Protein AF-A0A672SIZ1-F1 (afdb_monomer_lite)

Structure (mmCIF, N/CA/C/O backbone):
data_AF-A0A672SIZ1-F1
#
_entry.id   AF-A0A672SIZ1-F1
#
loop_
_atom_site.group_PDB
_atom_site.id
_atom_site.type_symbol
_atom_site.label_atom_id
_atom_site.label_alt_id
_atom_site.label_comp_id
_atom_site.label_asym_id
_atom_site.label_entity_id
_atom_site.label_seq_id
_atom_site.pdbx_PDB_ins_code
_atom_site.Cartn_x
_atom_site.Cartn_y
_atom_site.Cartn_z
_atom_site.occupancy
_atom_site.B_iso_or_equiv
_atom_site.auth_seq_id
_atom_site.auth_comp_id
_atom_site.auth_asym_id
_atom_site.auth_atom_id
_atom_site.pdbx_PDB_model_num
ATOM 1 N N . MET A 1 1 ? -39.216 0.713 -0.989 1.00 41.00 1 MET A N 1
ATOM 2 C CA . MET A 1 1 ? -39.256 0.637 -2.465 1.00 41.00 1 MET A CA 1
ATOM 3 C C . MET A 1 1 ? -38.575 1.867 -3.043 1.00 41.00 1 MET A C 1
ATOM 5 O O . MET A 1 1 ? -39.187 2.921 -3.067 1.00 41.00 1 MET A O 1
ATOM 9 N N . MET A 1 2 ? -37.319 1.746 -3.471 1.00 34.06 2 MET A N 1
ATOM 10 C CA . MET A 1 2 ? -36.662 2.695 -4.375 1.00 34.06 2 MET A CA 1
ATOM 11 C C . MET A 1 2 ? -35.703 1.888 -5.253 1.00 34.06 2 MET A C 1
ATOM 13 O O . MET A 1 2 ? -34.903 1.101 -4.752 1.00 34.06 2 MET A O 1
ATOM 17 N N . PHE A 1 3 ? -35.895 2.004 -6.564 1.00 32.53 3 PHE A N 1
ATOM 18 C CA . PHE A 1 3 ? -35.257 1.199 -7.598 1.00 32.53 3 PHE A CA 1
ATOM 19 C C . PHE A 1 3 ? -33.788 1.601 -7.785 1.00 32.53 3 PHE A C 1
ATOM 21 O O . PHE A 1 3 ? -33.489 2.738 -8.146 1.00 32.53 3 PHE A O 1
ATOM 28 N N . LEU A 1 4 ? -32.875 0.646 -7.600 1.00 37.25 4 LEU A N 1
ATOM 29 C CA . LEU A 1 4 ? -31.488 0.749 -8.051 1.00 37.25 4 LEU A CA 1
ATOM 30 C C . LEU A 1 4 ? -31.454 0.566 -9.574 1.00 37.25 4 LEU A C 1
ATOM 32 O O . LEU A 1 4 ? -31.787 -0.498 -10.093 1.00 37.25 4 LEU A O 1
ATOM 36 N N . ARG A 1 5 ? -31.056 1.619 -10.294 1.00 37.75 5 ARG A N 1
ATOM 37 C CA . ARG A 1 5 ? -30.730 1.549 -11.722 1.00 37.75 5 ARG A CA 1
ATOM 38 C C . ARG A 1 5 ? -29.462 0.715 -11.907 1.00 37.75 5 ARG A C 1
ATOM 40 O O . ARG A 1 5 ? -28.388 1.094 -11.450 1.00 37.75 5 ARG A O 1
ATOM 47 N N . SER A 1 6 ? -29.606 -0.410 -12.597 1.00 34.84 6 SER A N 1
ATOM 48 C CA . SER A 1 6 ? -28.518 -1.265 -13.060 1.00 34.84 6 SER A CA 1
ATOM 49 C C . SER A 1 6 ? -27.594 -0.504 -14.016 1.00 34.84 6 SER A C 1
ATOM 51 O O . SER A 1 6 ? -28.033 0.003 -15.046 1.00 34.84 6 SER A O 1
ATOM 53 N N . CYS A 1 7 ? -26.300 -0.458 -13.701 1.00 30.91 7 CYS A N 1
ATOM 54 C CA . CYS A 1 7 ? -25.263 -0.066 -14.649 1.00 30.91 7 CYS A CA 1
ATOM 55 C C . CYS A 1 7 ? -24.929 -1.283 -15.524 1.00 30.91 7 CYS A C 1
ATOM 57 O O . CYS A 1 7 ? -24.203 -2.183 -15.105 1.00 30.91 7 CYS A O 1
ATOM 59 N N . SER A 1 8 ? -25.498 -1.339 -16.730 1.00 35.22 8 SER A N 1
ATOM 60 C CA . SER A 1 8 ? -25.134 -2.325 -17.749 1.00 35.22 8 SER A CA 1
ATOM 61 C C . SER A 1 8 ? -23.713 -2.069 -18.251 1.00 35.22 8 SER A C 1
ATOM 63 O O . SER A 1 8 ? -23.421 -1.034 -18.847 1.00 35.22 8 SER A O 1
ATOM 65 N N . VAL A 1 9 ? -22.832 -3.046 -18.047 1.00 37.25 9 VAL A N 1
ATOM 66 C CA . VAL A 1 9 ? -21.510 -3.103 -18.674 1.00 37.25 9 VAL A CA 1
ATOM 67 C C . VAL A 1 9 ? -21.705 -3.332 -20.174 1.00 37.25 9 VAL A C 1
ATOM 69 O O . VAL A 1 9 ? -22.098 -4.411 -20.613 1.00 37.25 9 VAL A O 1
ATOM 72 N N . ALA A 1 10 ? -21.456 -2.298 -20.974 1.00 38.88 10 ALA A N 1
ATOM 73 C CA . ALA A 1 10 ? -21.468 -2.392 -22.426 1.00 38.88 10 ALA A CA 1
ATOM 74 C C . ALA A 1 10 ? -20.243 -3.188 -22.912 1.00 38.88 10 ALA A C 1
ATOM 76 O O . ALA A 1 10 ? -19.146 -2.646 -23.060 1.00 38.88 10 ALA A O 1
ATOM 77 N N . LEU A 1 11 ? -20.436 -4.479 -23.191 1.00 37.16 11 LEU A N 1
ATOM 78 C CA . LEU A 1 11 ? -19.512 -5.281 -23.993 1.00 37.16 11 LEU A CA 1
ATOM 79 C C . LEU A 1 11 ? -19.449 -4.705 -25.415 1.00 37.16 11 LEU A C 1
ATOM 81 O O . LEU A 1 11 ? -20.328 -4.938 -26.246 1.00 37.16 11 LEU A O 1
ATOM 85 N N . ARG A 1 12 ? -18.389 -3.951 -25.723 1.00 37.03 12 ARG A N 1
ATOM 86 C CA . ARG A 1 12 ? -18.071 -3.573 -27.105 1.00 37.03 12 ARG A CA 1
ATOM 87 C C . ARG A 1 12 ? -17.516 -4.792 -27.842 1.00 37.03 12 ARG A C 1
ATOM 89 O O . ARG A 1 12 ? -16.337 -5.114 -27.737 1.00 37.03 12 ARG A O 1
ATOM 96 N N . CYS A 1 13 ? -18.382 -5.449 -28.611 1.00 35.12 13 CYS A N 1
ATOM 97 C CA . CYS A 1 13 ? -17.987 -6.377 -29.665 1.00 35.12 13 CYS A CA 1
ATOM 98 C C . CYS A 1 13 ? -17.099 -5.656 -30.691 1.00 35.12 13 CYS A C 1
ATOM 100 O O . CYS A 1 13 ? -17.551 -4.737 -31.377 1.00 35.12 13 CYS A O 1
ATOM 102 N N . PHE A 1 14 ? -15.853 -6.102 -30.841 1.00 35.72 14 PHE A N 1
ATOM 103 C CA . PHE A 1 14 ? -15.026 -5.776 -32.000 1.00 35.72 14 PHE A CA 1
ATOM 104 C C . PHE A 1 14 ? -15.606 -6.489 -33.232 1.00 35.72 14 PHE A C 1
ATOM 106 O O . PHE A 1 14 ? -15.360 -7.671 -33.459 1.00 35.72 14 PHE A O 1
ATOM 113 N N . ARG A 1 15 ? -16.401 -5.774 -34.036 1.00 37.16 15 ARG A N 1
ATOM 114 C CA . ARG A 1 15 ? -16.718 -6.184 -35.411 1.00 37.16 15 ARG A CA 1
ATOM 115 C C . ARG A 1 15 ? -15.516 -5.857 -36.295 1.00 37.16 15 ARG A C 1
ATOM 117 O O . ARG A 1 15 ? -15.158 -4.692 -36.442 1.00 37.16 15 ARG A O 1
ATOM 124 N N . SER A 1 16 ? -14.903 -6.877 -36.889 1.00 38.19 16 SER A N 1
ATOM 125 C CA . SER A 1 16 ? -13.936 -6.695 -37.970 1.00 38.19 16 SER A CA 1
ATOM 126 C C . SER A 1 16 ? -14.647 -6.152 -39.219 1.00 38.19 16 SER A C 1
ATOM 128 O O . SER A 1 16 ? -15.744 -6.617 -39.552 1.00 38.19 16 SER A O 1
ATOM 130 N N . PRO A 1 17 ? -14.073 -5.175 -39.940 1.00 37.78 17 PRO A N 1
ATOM 131 C CA . PRO A 1 17 ? -14.637 -4.760 -41.212 1.00 37.78 17 PRO A CA 1
ATOM 132 C C . PRO A 1 17 ? -14.375 -5.849 -42.260 1.00 37.78 17 PRO A C 1
ATOM 134 O O . PRO A 1 17 ? -13.230 -6.158 -42.590 1.00 37.78 17 PRO A O 1
ATOM 137 N N . ARG A 1 18 ? -15.454 -6.435 -42.795 1.00 38.94 18 ARG A N 1
ATOM 138 C CA . ARG A 1 18 ? -15.416 -7.230 -44.029 1.00 38.94 18 ARG A CA 1
ATOM 139 C C . ARG A 1 18 ? -15.073 -6.289 -45.182 1.00 38.94 18 ARG A C 1
ATOM 141 O O . ARG A 1 18 ? -15.912 -5.500 -45.608 1.00 38.94 18 ARG A O 1
ATOM 148 N N . VAL A 1 19 ? -13.844 -6.369 -45.679 1.00 37.97 19 VAL A N 1
ATOM 149 C CA . VAL A 1 19 ? -13.451 -5.700 -46.921 1.00 37.97 19 VAL A CA 1
ATOM 150 C C . VAL A 1 19 ? -14.077 -6.470 -48.083 1.00 37.97 19 VAL A C 1
ATOM 152 O O . VAL A 1 19 ? -13.719 -7.611 -48.359 1.00 37.97 19 VAL A O 1
ATOM 155 N N . SER A 1 20 ? -15.053 -5.842 -48.735 1.00 35.22 20 SER A N 1
ATOM 156 C CA . SER A 1 20 ? -15.649 -6.308 -49.984 1.00 35.22 20 SER A CA 1
ATOM 157 C C . SER A 1 20 ? -14.653 -6.089 -51.121 1.00 35.22 20 SER A C 1
ATOM 159 O O . SER A 1 20 ? -14.434 -4.953 -51.542 1.00 35.22 20 SER A O 1
ATOM 161 N N . ILE A 1 21 ? -14.069 -7.166 -51.642 1.00 36.66 21 ILE A N 1
ATOM 162 C CA . ILE A 1 21 ? -13.277 -7.124 -52.874 1.00 36.66 21 ILE A CA 1
ATOM 163 C C . ILE A 1 21 ? -14.258 -6.945 -54.038 1.00 36.66 21 ILE A C 1
ATOM 165 O O . ILE A 1 21 ? -14.994 -7.865 -54.388 1.00 36.66 21 ILE A O 1
ATOM 169 N N . ARG A 1 22 ? -14.303 -5.743 -54.625 1.00 35.19 22 ARG A N 1
ATOM 170 C CA . ARG A 1 22 ? -14.937 -5.542 -55.934 1.00 35.19 22 ARG A CA 1
ATOM 171 C C . ARG A 1 22 ? -14.051 -6.197 -56.991 1.00 35.19 22 ARG A C 1
ATOM 173 O O . ARG A 1 22 ? -12.894 -5.816 -57.145 1.00 35.19 22 ARG A O 1
ATOM 180 N N . VAL A 1 23 ? -14.606 -7.160 -57.719 1.00 36.41 23 VAL A N 1
ATOM 181 C CA . VAL A 1 23 ? -14.017 -7.672 -58.959 1.00 36.41 23 VAL A CA 1
ATOM 182 C C . VAL A 1 23 ? -14.092 -6.548 -59.988 1.00 36.41 23 VAL A C 1
ATOM 184 O O . VAL A 1 23 ? -15.178 -6.132 -60.386 1.00 36.41 23 VAL A O 1
ATOM 187 N N . PHE A 1 24 ? -12.938 -6.011 -60.371 1.00 30.34 24 PHE A N 1
ATOM 188 C CA . PHE A 1 24 ? -12.839 -5.036 -61.447 1.00 30.34 24 PHE A CA 1
ATOM 189 C C . PHE A 1 24 ? -12.835 -5.793 -62.779 1.00 30.34 24 PHE A C 1
ATOM 191 O O . PHE A 1 24 ? -11.854 -6.447 -63.130 1.00 30.34 24 PHE A O 1
ATOM 198 N N . SER A 1 25 ? -13.951 -5.745 -63.505 1.00 41.91 25 SER A N 1
ATOM 199 C CA . SER A 1 25 ? -14.038 -6.224 -64.884 1.00 41.91 25 SER A CA 1
ATOM 200 C C . SER A 1 25 ? -13.216 -5.305 -65.788 1.00 41.91 25 SER A C 1
ATOM 202 O O . SER A 1 25 ? -13.557 -4.136 -65.963 1.00 41.91 25 SER A O 1
ATOM 204 N N . SER A 1 26 ? -12.132 -5.821 -66.365 1.00 35.84 26 SER A N 1
ATOM 205 C CA . SER A 1 26 ? -11.337 -5.093 -67.353 1.00 35.84 26 SER A CA 1
ATOM 206 C C . SER A 1 26 ? -11.860 -5.405 -68.755 1.00 35.84 26 SER A C 1
ATOM 208 O O . SER A 1 26 ? -11.551 -6.448 -69.324 1.00 35.84 26 SER A O 1
ATOM 210 N N . SER A 1 27 ? -12.655 -4.500 -69.325 1.00 42.75 27 SER A N 1
ATOM 211 C CA . SER A 1 27 ? -12.813 -4.410 -70.776 1.00 42.75 27 SER A CA 1
ATOM 212 C C . SER A 1 27 ? -11.578 -3.696 -71.336 1.00 42.75 27 SER A C 1
ATOM 214 O O . SER A 1 27 ? -11.476 -2.472 -71.246 1.00 42.75 27 SER A O 1
ATOM 216 N N . ARG A 1 28 ? -10.607 -4.448 -71.867 1.00 37.12 28 ARG A N 1
ATOM 217 C CA . ARG A 1 28 ? -9.469 -3.878 -72.604 1.00 37.12 28 ARG A CA 1
ATOM 218 C C . ARG A 1 28 ? -9.845 -3.693 -74.070 1.00 37.12 28 ARG A C 1
ATOM 220 O O . ARG A 1 28 ? -10.013 -4.665 -74.799 1.00 37.12 28 ARG A O 1
ATOM 227 N N . SER A 1 29 ? -9.913 -2.438 -74.503 1.00 41.22 29 SER A N 1
ATOM 228 C CA . SER A 1 29 ? -9.687 -2.060 -75.896 1.00 41.22 29 SER A CA 1
ATOM 229 C C . SER A 1 29 ? -8.227 -2.344 -76.262 1.00 41.22 29 SER A C 1
ATOM 231 O O . SER A 1 29 ? -7.317 -1.977 -75.517 1.00 41.22 29 SER A O 1
ATOM 233 N N . ALA A 1 30 ? -8.012 -2.996 -77.402 1.00 44.62 30 ALA A N 1
ATOM 234 C CA . ALA A 1 30 ? -6.697 -3.321 -77.936 1.00 44.62 30 ALA A CA 1
ATOM 235 C C . ALA A 1 30 ? -5.931 -2.049 -78.345 1.00 44.62 30 ALA A C 1
ATOM 237 O O . ALA A 1 30 ? -6.187 -1.467 -79.397 1.00 44.62 30 ALA A O 1
ATOM 238 N N . GLY A 1 31 ? -4.979 -1.632 -77.511 1.00 38.41 31 GLY A N 1
ATOM 239 C CA . GLY A 1 31 ? -3.897 -0.723 -77.880 1.00 38.41 31 GLY A CA 1
ATOM 240 C C . GLY A 1 31 ? -2.607 -1.529 -78.017 1.00 38.41 31 GLY A C 1
ATOM 241 O O . GLY A 1 31 ? -2.278 -2.308 -77.127 1.00 38.41 31 GLY A O 1
ATOM 242 N N . LYS A 1 32 ? -1.912 -1.391 -79.149 1.00 44.03 32 LYS A N 1
ATOM 243 C CA . LYS A 1 32 ? -0.651 -2.086 -79.447 1.00 44.03 32 LYS A CA 1
ATOM 244 C C . LYS A 1 32 ? 0.430 -1.678 -78.438 1.00 44.03 32 LYS A C 1
ATOM 246 O O . LYS A 1 32 ? 0.945 -0.567 -78.514 1.00 44.03 32 LYS A O 1
ATOM 251 N N . GLU A 1 33 ? 0.787 -2.575 -77.526 1.00 46.41 33 GLU A N 1
ATOM 252 C CA . GLU A 1 33 ? 2.002 -2.457 -76.719 1.00 46.41 33 GLU A CA 1
ATOM 253 C C . GLU A 1 33 ? 3.197 -2.883 -77.586 1.00 46.41 33 GLU A C 1
ATOM 255 O O . GLU A 1 33 ? 3.260 -4.014 -78.069 1.00 46.41 33 GLU A O 1
ATOM 260 N N . SER A 1 34 ? 4.140 -1.970 -77.824 1.00 53.62 34 SER A N 1
ATOM 261 C CA . SER A 1 34 ? 5.459 -2.328 -78.345 1.00 53.62 34 SER A CA 1
ATOM 262 C C . SER A 1 34 ? 6.150 -3.199 -77.299 1.00 53.62 34 SER A C 1
ATOM 264 O O . SER A 1 34 ? 6.425 -2.723 -76.196 1.00 53.62 34 SER A O 1
ATOM 266 N N . ALA A 1 35 ? 6.394 -4.467 -77.629 1.00 52.94 35 ALA A N 1
ATOM 267 C CA . ALA A 1 35 ? 7.117 -5.388 -76.766 1.00 52.94 35 ALA A CA 1
ATOM 268 C C . ALA A 1 35 ? 8.459 -4.759 -76.363 1.00 52.94 35 ALA A C 1
ATOM 270 O O . ALA A 1 35 ? 9.304 -4.481 -77.213 1.00 52.94 35 ALA A O 1
ATOM 271 N N . LEU A 1 36 ? 8.622 -4.485 -75.068 1.00 60.28 36 LEU A N 1
ATOM 272 C CA . LEU A 1 36 ? 9.886 -4.033 -74.502 1.00 60.28 36 LEU A CA 1
ATOM 273 C C . LEU A 1 36 ? 10.914 -5.146 -74.712 1.00 60.28 36 LEU A C 1
ATOM 275 O O . LEU A 1 36 ? 10.778 -6.237 -74.157 1.00 60.28 36 LEU A O 1
ATOM 279 N N . ASP A 1 37 ? 11.916 -4.868 -75.542 1.00 69.50 37 ASP A N 1
ATOM 280 C CA . ASP A 1 37 ? 13.000 -5.793 -75.845 1.00 69.50 37 ASP A CA 1
ATOM 281 C C . ASP A 1 37 ? 13.909 -5.957 -74.616 1.00 69.50 37 ASP A C 1
ATOM 283 O O . ASP A 1 37 ? 14.791 -5.146 -74.317 1.00 69.50 37 ASP A O 1
ATOM 287 N N . LEU A 1 38 ? 13.650 -7.029 -73.869 1.00 68.50 38 LEU A N 1
ATOM 288 C CA . LEU A 1 38 ? 14.402 -7.407 -72.678 1.00 68.50 38 LEU A CA 1
ATOM 289 C C . LEU A 1 38 ? 15.855 -7.781 -73.004 1.00 68.50 38 LEU A C 1
ATOM 291 O O . LEU A 1 38 ? 16.702 -7.709 -72.112 1.00 68.50 38 LEU A O 1
ATOM 295 N N . ASP A 1 39 ? 16.165 -8.169 -74.242 1.00 72.31 39 ASP A N 1
ATOM 296 C CA . ASP A 1 39 ? 17.519 -8.560 -74.635 1.00 72.31 39 ASP A CA 1
ATOM 297 C C . ASP A 1 39 ? 18.378 -7.343 -74.976 1.00 72.31 39 ASP A C 1
ATOM 299 O O . ASP A 1 39 ? 19.544 -7.292 -74.568 1.00 72.31 39 ASP A O 1
ATOM 303 N N . SER A 1 40 ? 17.789 -6.295 -75.558 1.00 70.06 40 SER A N 1
ATOM 304 C CA . SER A 1 40 ? 18.416 -4.968 -75.621 1.00 70.06 40 SER A CA 1
ATOM 305 C C . SER A 1 40 ? 18.807 -4.474 -74.221 1.00 70.06 40 SER A C 1
ATOM 307 O O . SER A 1 40 ? 19.961 -4.107 -73.978 1.00 70.06 40 SER A O 1
ATOM 309 N N . TRP A 1 41 ? 17.894 -4.575 -73.251 1.00 64.44 41 TRP A N 1
ATOM 310 C CA . TRP A 1 41 ? 18.133 -4.094 -71.886 1.00 64.44 41 TRP A CA 1
ATOM 311 C C . TRP A 1 41 ? 19.196 -4.911 -71.133 1.00 64.44 41 TRP A C 1
ATOM 313 O O . TRP A 1 41 ? 20.055 -4.347 -70.451 1.00 64.44 41 TRP A O 1
ATOM 323 N N . LYS A 1 42 ? 19.219 -6.240 -71.311 1.00 73.25 42 LYS A N 1
ATOM 324 C CA . LYS A 1 42 ? 20.301 -7.098 -70.789 1.00 73.25 42 LYS A CA 1
ATOM 325 C C . LYS A 1 42 ? 21.655 -6.757 -71.405 1.00 73.25 42 LYS A C 1
ATOM 327 O O . LYS A 1 42 ? 22.670 -6.849 -70.716 1.00 73.25 42 LYS A O 1
ATOM 332 N N . THR A 1 43 ? 21.683 -6.378 -72.681 1.00 75.94 43 THR A N 1
ATOM 333 C CA . THR A 1 43 ? 22.923 -6.028 -73.383 1.00 75.94 43 THR A CA 1
ATOM 334 C C . THR A 1 43 ? 23.483 -4.704 -72.870 1.00 75.94 43 THR A C 1
ATOM 336 O O . THR A 1 43 ? 24.674 -4.624 -72.571 1.00 75.94 43 THR A O 1
ATOM 339 N N . VAL A 1 44 ? 22.620 -3.705 -72.647 1.00 76.94 44 VAL A N 1
ATOM 340 C CA . VAL A 1 44 ? 22.999 -2.433 -72.011 1.00 76.94 44 VAL A CA 1
ATOM 341 C C . VAL A 1 44 ? 23.561 -2.677 -70.609 1.00 76.94 44 VAL A C 1
ATOM 343 O O . VAL A 1 44 ? 24.662 -2.216 -70.313 1.00 76.94 44 VAL A O 1
ATOM 346 N N . MET A 1 45 ? 22.893 -3.497 -69.793 1.00 72.50 45 MET A N 1
ATOM 347 C CA . MET A 1 45 ? 23.366 -3.840 -68.445 1.00 72.50 45 MET A CA 1
ATOM 348 C C . MET A 1 45 ? 24.711 -4.584 -68.447 1.00 72.50 45 MET A C 1
ATOM 350 O O . MET A 1 45 ? 25.589 -4.273 -67.646 1.00 72.50 45 MET A O 1
ATOM 354 N N . ARG A 1 46 ? 24.923 -5.534 -69.370 1.00 70.25 46 ARG A N 1
ATOM 355 C CA . ARG A 1 46 ? 26.218 -6.230 -69.507 1.00 70.25 46 ARG A CA 1
ATOM 356 C C . ARG A 1 46 ? 27.332 -5.298 -69.981 1.00 70.25 46 ARG A C 1
ATOM 358 O O . ARG A 1 46 ? 28.460 -5.426 -69.522 1.00 70.25 46 ARG A O 1
ATOM 365 N N . SER A 1 47 ? 27.022 -4.351 -70.866 1.00 66.31 47 SER A N 1
ATOM 366 C CA . SER A 1 47 ? 27.989 -3.356 -71.342 1.00 66.31 47 SER A CA 1
ATOM 367 C C . SER A 1 47 ? 28.359 -2.322 -70.270 1.00 66.31 47 SER A C 1
ATOM 369 O O . SER A 1 47 ? 29.497 -1.857 -70.240 1.00 66.31 47 SER A O 1
ATOM 371 N N . GLN A 1 48 ? 27.434 -2.009 -69.354 1.00 61.34 48 GLN A N 1
ATOM 372 C CA . GLN A 1 48 ? 27.709 -1.212 -68.157 1.00 61.34 48 GLN A CA 1
ATOM 373 C C . GLN A 1 48 ? 28.604 -1.972 -67.175 1.00 61.34 48 GLN A C 1
ATOM 375 O O . GLN A 1 48 ? 29.610 -1.418 -66.746 1.00 61.34 48 GLN A O 1
ATOM 380 N N . ALA A 1 49 ? 28.322 -3.253 -66.920 1.00 55.25 49 ALA A N 1
ATOM 381 C CA . ALA A 1 49 ? 29.158 -4.095 -66.061 1.00 55.25 49 ALA A CA 1
ATOM 382 C C . ALA A 1 49 ? 30.597 -4.252 -66.602 1.00 55.25 49 ALA A C 1
ATOM 384 O O . ALA A 1 49 ? 31.560 -4.146 -65.850 1.00 55.25 49 ALA A O 1
ATOM 385 N N . LEU A 1 50 ? 30.762 -4.412 -67.921 1.00 50.47 50 LEU A N 1
ATOM 386 C CA . LEU A 1 50 ? 32.081 -4.465 -68.572 1.00 50.47 50 LEU A CA 1
ATOM 387 C C . LEU A 1 50 ? 32.819 -3.114 -68.559 1.00 50.47 50 LEU A C 1
ATOM 389 O O . LEU A 1 50 ? 34.047 -3.080 -68.506 1.00 50.47 50 LEU A O 1
ATOM 393 N N . ARG A 1 51 ? 32.093 -1.986 -68.584 1.00 49.72 51 ARG A N 1
ATOM 394 C CA . ARG A 1 51 ? 32.693 -0.652 -68.404 1.00 49.72 51 ARG A CA 1
ATOM 395 C C . ARG A 1 51 ? 33.151 -0.426 -66.965 1.00 49.72 51 ARG A C 1
ATOM 397 O O . ARG A 1 51 ? 34.212 0.164 -66.771 1.00 49.72 51 ARG A O 1
ATOM 404 N N . GLU A 1 52 ? 32.409 -0.933 -65.986 1.00 47.38 52 GLU A N 1
ATOM 405 C CA . GLU A 1 52 ? 32.781 -0.888 -64.568 1.00 47.38 52 GLU A CA 1
ATOM 406 C C . GLU A 1 52 ? 34.021 -1.748 -64.263 1.00 47.38 52 GLU A C 1
ATOM 408 O O . GLU A 1 52 ? 34.879 -1.315 -63.496 1.00 47.38 52 GLU A O 1
ATOM 413 N N . GLU A 1 53 ? 34.206 -2.888 -64.941 1.00 42.84 53 GLU A N 1
ATOM 414 C CA . GLU A 1 53 ? 35.436 -3.696 -64.830 1.00 42.84 53 GLU A CA 1
ATOM 415 C C . GLU A 1 53 ? 36.682 -2.990 -65.405 1.00 42.84 53 GLU A C 1
ATOM 417 O O . GLU A 1 53 ? 37.788 -3.186 -64.907 1.00 42.84 53 GLU A O 1
ATOM 422 N N . SER A 1 54 ? 36.524 -2.106 -66.398 1.00 39.06 54 SER A N 1
ATOM 423 C CA . SER A 1 54 ? 37.628 -1.329 -67.000 1.00 39.06 54 SER A CA 1
ATOM 424 C C . SER A 1 54 ? 37.976 -0.016 -66.271 1.00 39.06 54 SER A C 1
ATOM 426 O O . SER A 1 54 ? 38.878 0.716 -66.683 1.00 39.06 54 SER A O 1
ATOM 428 N N . HIS A 1 55 ? 37.281 0.294 -65.174 1.00 34.88 55 HIS A N 1
ATOM 429 C CA . HIS A 1 55 ? 37.577 1.409 -64.266 1.00 34.88 55 HIS A CA 1
ATOM 430 C C . HIS A 1 55 ? 37.947 0.903 -62.866 1.00 34.88 55 HIS A C 1
ATOM 432 O O . HIS A 1 55 ? 37.612 1.494 -61.842 1.00 34.88 55 HIS A O 1
ATOM 438 N N . SER A 1 56 ? 38.706 -0.188 -62.798 1.00 44.03 56 SER A N 1
ATOM 439 C CA . SER A 1 56 ? 39.385 -0.592 -61.572 1.00 44.03 56 SER A CA 1
ATOM 440 C C . SER A 1 56 ? 40.665 0.227 -61.382 1.00 44.03 56 SER A C 1
ATOM 442 O O . SER A 1 56 ? 41.738 -0.209 -61.793 1.00 44.03 56 SER A O 1
ATOM 444 N N . GLN A 1 57 ? 40.546 1.413 -60.780 1.00 41.59 57 GLN A N 1
ATOM 445 C CA . GLN A 1 57 ? 41.549 2.002 -59.877 1.00 41.59 57 GLN A CA 1
ATOM 446 C C . GLN A 1 57 ? 41.016 3.322 -59.292 1.00 41.59 57 GLN A C 1
ATOM 448 O O . GLN A 1 57 ? 41.352 4.417 -59.733 1.00 41.59 57 GLN A O 1
ATOM 453 N N . SER A 1 58 ? 40.189 3.216 -58.251 1.00 33.56 58 SER A N 1
ATOM 454 C CA . SER A 1 58 ? 40.049 4.267 -57.241 1.00 33.56 58 SER A CA 1
ATOM 455 C C . SER A 1 58 ? 40.111 3.632 -55.842 1.00 33.56 58 SER A C 1
ATOM 457 O O . SER A 1 58 ? 39.637 2.507 -55.656 1.00 33.56 58 SER A O 1
ATOM 459 N N . PRO A 1 59 ? 40.771 4.270 -54.861 1.00 44.44 59 PRO A N 1
ATOM 460 C CA . PRO A 1 59 ? 41.065 3.651 -53.578 1.00 44.44 59 PRO A CA 1
ATOM 461 C C . PRO A 1 59 ? 39.858 3.748 -52.634 1.00 44.44 59 PRO A C 1
ATOM 463 O O . PRO A 1 59 ? 39.320 4.827 -52.415 1.00 44.44 59 PRO A O 1
ATOM 466 N N . SER A 1 60 ? 39.460 2.604 -52.067 1.00 44.12 60 SER A N 1
ATOM 467 C CA . SER A 1 60 ? 38.594 2.441 -50.886 1.00 44.12 60 SER A CA 1
ATOM 468 C C . SER A 1 60 ? 37.308 3.286 -50.828 1.00 44.12 60 SER A C 1
ATOM 470 O O . SER A 1 60 ? 37.264 4.299 -50.131 1.00 44.12 60 SER A O 1
ATOM 472 N N . ARG A 1 61 ? 36.203 2.783 -51.397 1.00 50.97 61 ARG A N 1
ATOM 473 C CA . ARG A 1 61 ? 34.905 2.992 -50.731 1.00 50.97 61 ARG A CA 1
ATOM 474 C C . ARG A 1 61 ? 35.010 2.365 -49.348 1.00 50.97 61 ARG A C 1
ATOM 476 O O . ARG A 1 61 ? 35.397 1.201 -49.220 1.00 50.97 61 ARG A O 1
ATOM 483 N N . SER A 1 62 ? 34.792 3.153 -48.305 1.00 73.12 62 SER A N 1
ATOM 484 C CA . SER A 1 62 ? 34.936 2.635 -46.949 1.00 73.12 62 SER A CA 1
ATOM 485 C C . SER A 1 62 ? 33.775 1.680 -46.671 1.00 73.12 62 SER A C 1
ATOM 487 O O . SER A 1 62 ? 32.634 1.968 -47.022 1.00 73.12 62 SER A O 1
ATOM 489 N N . ALA A 1 63 ? 34.019 0.560 -45.986 1.00 74.12 63 ALA A N 1
ATOM 490 C CA . ALA A 1 63 ? 32.954 -0.385 -45.629 1.00 74.12 63 ALA A CA 1
ATOM 491 C C . ALA A 1 63 ? 31.777 0.284 -44.877 1.00 74.12 63 ALA A C 1
ATOM 493 O O . ALA A 1 63 ? 30.685 -0.272 -44.796 1.00 74.12 63 ALA A O 1
ATOM 494 N N . LEU A 1 64 ? 31.983 1.474 -44.306 1.00 77.62 64 LEU A N 1
ATOM 495 C CA . LEU A 1 64 ? 30.953 2.282 -43.660 1.00 77.62 64 LEU A CA 1
ATOM 496 C C . LEU A 1 64 ? 29.977 2.912 -44.663 1.00 77.62 64 LEU A C 1
ATOM 498 O O . LEU A 1 64 ? 28.782 2.947 -44.378 1.00 77.62 64 LEU A O 1
ATOM 502 N N . GLU A 1 65 ? 30.451 3.362 -45.823 1.00 81.62 65 GLU A N 1
ATOM 503 C CA . GLU A 1 65 ? 29.621 3.937 -46.891 1.00 81.62 65 GLU A CA 1
ATOM 504 C C . GLU A 1 65 ? 28.702 2.874 -47.498 1.00 81.62 65 GLU A C 1
ATOM 506 O O . GLU A 1 65 ? 27.492 3.085 -47.562 1.00 81.62 65 GLU A O 1
ATOM 511 N N . ASP A 1 66 ? 29.223 1.674 -47.770 1.00 83.62 66 ASP A N 1
ATOM 512 C CA . ASP A 1 66 ? 28.419 0.548 -48.267 1.00 83.62 66 ASP A CA 1
ATOM 513 C C . ASP A 1 66 ? 27.294 0.161 -47.286 1.00 83.62 66 ASP A C 1
ATOM 515 O O . ASP A 1 66 ? 26.190 -0.227 -47.677 1.00 83.62 66 ASP A O 1
ATOM 519 N N . ASN A 1 67 ? 27.549 0.266 -45.974 1.00 84.94 67 ASN A N 1
ATOM 520 C CA . ASN A 1 67 ? 26.526 0.018 -44.958 1.00 84.94 67 ASN A CA 1
ATOM 521 C C . ASN A 1 67 ? 25.508 1.169 -44.847 1.00 84.94 67 ASN A C 1
ATOM 523 O O . ASN A 1 67 ? 24.347 0.888 -44.540 1.00 84.94 67 ASN A O 1
ATOM 527 N N . ARG A 1 68 ? 25.896 2.428 -45.109 1.00 87.12 68 ARG A N 1
ATOM 528 C CA . ARG A 1 68 ? 24.956 3.565 -45.191 1.00 87.12 68 ARG A CA 1
ATOM 529 C C . ARG A 1 68 ? 24.008 3.394 -46.374 1.00 87.12 68 ARG A C 1
ATOM 531 O O . ARG A 1 68 ? 22.794 3.427 -46.182 1.00 87.12 68 ARG A O 1
ATOM 538 N N . GLU A 1 69 ? 24.544 3.093 -47.553 1.00 87.50 69 GLU A N 1
ATOM 539 C CA . GLU A 1 69 ? 23.745 2.832 -48.756 1.00 87.50 69 GLU A CA 1
ATOM 540 C C . GLU A 1 69 ? 22.800 1.630 -48.554 1.00 87.50 69 GLU A C 1
ATOM 542 O O . GLU A 1 69 ? 21.621 1.676 -48.913 1.00 87.50 69 GLU A O 1
ATOM 547 N N . LEU A 1 70 ? 23.269 0.564 -47.889 1.00 86.38 70 LEU A N 1
ATOM 548 C CA . LEU A 1 70 ? 22.441 -0.596 -47.532 1.00 86.38 70 LEU A CA 1
ATOM 549 C C . LEU A 1 70 ? 21.245 -0.215 -46.643 1.00 86.38 70 LEU A C 1
ATOM 551 O O . LEU A 1 70 ? 20.135 -0.723 -46.837 1.00 86.38 70 LEU A O 1
ATOM 555 N N . VAL A 1 71 ? 21.477 0.643 -45.648 1.00 88.12 71 VAL A N 1
ATOM 556 C CA . VAL A 1 71 ? 20.449 1.144 -44.727 1.00 88.12 71 VAL A CA 1
ATOM 557 C C . VAL A 1 71 ? 19.426 1.998 -45.469 1.00 88.12 71 VAL A C 1
ATOM 559 O O . VAL A 1 71 ? 18.225 1.825 -45.245 1.00 88.12 71 VAL A O 1
ATOM 562 N N . GLU A 1 72 ? 19.870 2.892 -46.350 1.00 87.69 72 GLU A N 1
ATOM 563 C CA . GLU A 1 72 ? 18.993 3.753 -47.150 1.00 87.69 72 GLU A CA 1
ATOM 564 C C . GLU A 1 72 ? 18.148 2.941 -48.132 1.00 87.69 72 GLU A C 1
ATOM 566 O O . GLU A 1 72 ? 16.927 3.101 -48.189 1.00 87.69 72 GLU A O 1
ATOM 571 N N . MET A 1 73 ? 18.756 1.972 -48.817 1.00 89.12 73 MET A N 1
ATOM 572 C CA . MET A 1 73 ? 18.029 1.034 -49.670 1.00 89.12 73 MET A CA 1
ATOM 573 C C . MET A 1 73 ? 16.942 0.287 -48.876 1.00 89.12 73 MET A C 1
ATOM 575 O O . MET A 1 73 ? 15.836 0.067 -49.371 1.00 89.12 73 MET A O 1
ATOM 579 N N . TRP A 1 74 ? 17.212 -0.122 -47.631 1.00 89.06 74 TRP A N 1
ATOM 580 C CA . TRP A 1 74 ? 16.215 -0.820 -46.807 1.00 89.06 74 TRP A CA 1
ATOM 581 C C . TRP A 1 74 ? 15.118 0.091 -46.257 1.00 89.06 74 TRP A C 1
ATOM 583 O O . TRP A 1 74 ? 13.996 -0.390 -46.075 1.00 89.06 74 TRP A O 1
ATOM 593 N N . HIS A 1 75 ? 15.406 1.378 -46.056 1.00 88.19 75 HIS A N 1
ATOM 594 C CA . HIS A 1 75 ? 14.382 2.392 -45.803 1.00 88.19 75 HIS A CA 1
ATOM 595 C C . HIS A 1 75 ? 13.439 2.527 -46.998 1.00 88.19 75 HIS A C 1
ATOM 597 O O . HIS A 1 75 ? 12.225 2.417 -46.830 1.00 88.19 75 HIS A O 1
ATOM 603 N N . GLN A 1 76 ? 13.991 2.681 -48.206 1.00 87.62 76 GLN A N 1
ATOM 604 C CA . GLN A 1 76 ? 13.206 2.786 -49.441 1.00 87.62 76 GLN A CA 1
ATOM 605 C C . GLN A 1 76 ? 12.380 1.516 -49.704 1.00 87.62 76 GLN A C 1
ATOM 607 O O . GLN A 1 76 ? 11.235 1.589 -50.139 1.00 87.62 76 GLN A O 1
ATOM 612 N N . ALA A 1 77 ? 12.915 0.343 -49.352 1.00 87.81 77 ALA A N 1
ATOM 613 C CA . ALA A 1 77 ? 12.216 -0.938 -49.449 1.00 87.81 77 ALA A CA 1
ATOM 614 C C . ALA A 1 77 ? 11.174 -1.192 -48.331 1.00 87.81 77 ALA A C 1
ATOM 616 O O . ALA A 1 77 ? 10.642 -2.305 -48.234 1.00 87.81 77 ALA A O 1
ATOM 617 N N . GLY A 1 78 ? 10.916 -0.219 -47.446 1.00 82.25 78 GLY A N 1
ATOM 618 C CA . GLY A 1 78 ? 9.923 -0.316 -46.370 1.00 82.25 78 GLY A CA 1
ATOM 619 C C . GLY A 1 78 ? 10.248 -1.363 -45.299 1.00 82.25 78 GLY A C 1
ATOM 620 O O . GLY A 1 78 ? 9.347 -1.905 -44.653 1.00 82.25 78 GLY A O 1
ATOM 621 N N . LYS A 1 79 ? 11.526 -1.724 -45.126 1.00 84.31 79 LYS A N 1
ATOM 622 C CA . LYS A 1 79 ? 11.949 -2.644 -44.062 1.00 84.31 79 LYS A CA 1
ATOM 623 C C . LYS A 1 79 ? 12.057 -1.900 -42.730 1.00 84.31 79 LYS A C 1
ATOM 625 O O . LYS A 1 79 ? 12.208 -0.688 -42.674 1.00 84.31 79 LYS A O 1
ATOM 630 N N . PHE A 1 80 ? 11.972 -2.654 -41.636 1.00 79.62 80 PHE A N 1
ATOM 631 C CA . PHE A 1 80 ? 11.986 -2.102 -40.282 1.00 79.62 80 PHE A CA 1
ATOM 632 C C . PHE A 1 80 ? 13.414 -1.689 -39.888 1.00 79.62 80 PHE A C 1
ATOM 634 O O . PHE A 1 80 ? 14.197 -2.523 -39.427 1.00 79.62 80 PHE A O 1
ATOM 641 N N . VAL A 1 81 ? 13.749 -0.422 -40.134 1.00 87.88 81 VAL A N 1
ATOM 642 C CA . VAL A 1 81 ? 15.076 0.181 -39.940 1.00 87.88 81 VAL A CA 1
ATOM 643 C C . VAL A 1 81 ? 14.928 1.467 -39.100 1.00 87.88 81 VAL A C 1
ATOM 645 O O . VAL A 1 81 ? 13.881 2.111 -39.194 1.00 87.88 81 VAL A O 1
ATOM 648 N N . PRO A 1 82 ? 15.893 1.810 -38.220 1.00 86.81 82 PRO A N 1
ATOM 649 C CA . PRO A 1 82 ? 15.825 3.009 -37.376 1.00 86.81 82 PRO A CA 1
ATOM 650 C C . PRO A 1 82 ? 15.906 4.290 -38.202 1.00 86.81 82 PRO A C 1
ATOM 652 O O . PRO A 1 82 ? 16.653 4.319 -39.175 1.00 86.81 82 PRO A O 1
ATOM 655 N N . ARG A 1 83 ? 15.220 5.357 -37.770 1.00 82.25 83 ARG A N 1
ATOM 656 C CA . ARG A 1 83 ? 15.170 6.632 -38.513 1.00 82.25 83 ARG A CA 1
ATOM 657 C C . ARG A 1 83 ? 16.509 7.362 -38.522 1.00 82.25 83 ARG A C 1
ATOM 659 O O . ARG A 1 83 ? 16.863 7.962 -39.526 1.00 82.25 83 ARG A O 1
ATOM 666 N N . ASN A 1 84 ? 17.236 7.304 -37.408 1.00 81.00 84 ASN A N 1
ATOM 667 C CA . ASN A 1 84 ? 18.555 7.911 -37.256 1.00 81.00 84 ASN A CA 1
ATOM 668 C C . ASN A 1 84 ? 19.550 6.842 -36.794 1.00 81.00 84 ASN A C 1
ATOM 670 O O . ASN A 1 84 ? 19.323 6.200 -35.766 1.00 81.00 84 ASN A O 1
ATOM 674 N N . ILE A 1 85 ? 20.653 6.672 -37.528 1.00 84.50 85 ILE A N 1
ATOM 675 C CA . ILE A 1 85 ? 21.736 5.739 -37.186 1.00 84.50 85 ILE A CA 1
ATOM 676 C C . ILE A 1 85 ? 22.991 6.540 -36.842 1.00 84.50 85 ILE A C 1
ATOM 678 O O . ILE A 1 85 ? 23.371 7.441 -37.585 1.00 84.50 85 ILE A O 1
ATOM 682 N N . THR A 1 86 ? 23.619 6.225 -35.707 1.00 87.44 86 THR A N 1
ATOM 683 C CA . THR A 1 86 ? 24.882 6.852 -35.287 1.00 87.44 86 THR A CA 1
ATOM 684 C C . THR A 1 86 ? 26.091 6.166 -35.925 1.00 87.44 86 THR A C 1
ATOM 686 O O . THR A 1 86 ? 26.032 4.987 -36.280 1.00 87.44 86 THR A O 1
ATOM 689 N N . ASP A 1 87 ? 27.217 6.874 -36.018 1.00 82.62 87 ASP A N 1
ATOM 690 C CA . ASP A 1 87 ? 28.449 6.343 -36.623 1.00 82.62 87 ASP A CA 1
ATOM 691 C C . ASP A 1 87 ? 28.980 5.091 -35.896 1.00 82.62 87 ASP A C 1
ATOM 693 O O . ASP A 1 87 ? 29.489 4.168 -36.529 1.00 82.62 87 ASP A O 1
ATOM 697 N N . GLU A 1 88 ? 28.764 4.993 -34.582 1.00 85.31 88 GLU A N 1
ATOM 698 C CA . GLU A 1 88 ? 29.071 3.800 -33.779 1.00 85.31 88 GLU A CA 1
ATOM 699 C C . GLU A 1 88 ? 28.225 2.580 -34.194 1.00 85.31 88 GLU A C 1
ATOM 701 O O . GLU A 1 88 ? 28.739 1.474 -34.353 1.00 85.31 88 GLU A O 1
ATOM 706 N N . GLN A 1 89 ? 26.926 2.777 -34.442 1.00 85.81 89 GLN A N 1
ATOM 707 C CA . GLN A 1 89 ? 26.016 1.710 -34.881 1.00 85.81 89 GLN A CA 1
ATOM 708 C C . GLN A 1 89 ? 26.320 1.253 -36.314 1.00 85.81 89 GLN A C 1
ATOM 710 O O . GLN A 1 89 ? 26.095 0.093 -36.666 1.00 85.81 89 GLN A O 1
ATOM 715 N N . LEU A 1 90 ? 26.849 2.157 -37.141 1.00 85.69 90 LEU A N 1
ATOM 716 C CA . LEU A 1 90 ? 27.364 1.861 -38.477 1.00 85.69 90 LEU A CA 1
ATOM 717 C C . LEU A 1 90 ? 28.647 1.023 -38.430 1.00 85.69 90 LEU A C 1
ATOM 719 O O . LEU A 1 90 ? 28.782 0.078 -39.209 1.00 85.69 90 LEU A O 1
ATOM 723 N N . GLN A 1 91 ? 29.553 1.301 -37.489 1.00 85.44 91 GLN A N 1
ATOM 724 C CA . GLN A 1 91 ? 30.724 0.450 -37.252 1.00 85.44 91 GLN A CA 1
ATOM 725 C C . GLN A 1 91 ? 30.319 -0.950 -36.768 1.00 85.44 91 GLN A C 1
ATOM 727 O O . GLN A 1 91 ? 30.857 -1.949 -37.248 1.00 85.44 91 GLN A O 1
ATOM 732 N N . ASP A 1 92 ? 29.323 -1.054 -35.887 1.00 86.38 92 ASP A N 1
ATOM 733 C CA . ASP A 1 92 ? 28.782 -2.348 -35.455 1.00 86.38 92 ASP A CA 1
ATOM 734 C C . ASP A 1 92 ? 28.125 -3.126 -36.603 1.00 86.38 92 ASP A C 1
ATOM 736 O O . ASP A 1 92 ? 28.283 -4.344 -36.698 1.00 86.38 92 ASP A O 1
ATOM 740 N N . LEU A 1 93 ? 27.442 -2.439 -37.524 1.00 86.94 93 LEU A N 1
ATOM 741 C CA . LEU A 1 93 ? 26.926 -3.046 -38.755 1.00 86.94 93 LEU A CA 1
ATOM 742 C C . LEU A 1 93 ? 28.038 -3.562 -39.665 1.00 86.94 93 LEU A C 1
ATOM 744 O O . LEU A 1 93 ? 27.877 -4.626 -40.266 1.00 86.94 93 LEU A O 1
ATOM 748 N N . ALA A 1 94 ? 29.156 -2.839 -39.754 1.00 87.19 94 ALA A N 1
ATOM 749 C CA . ALA A 1 94 ? 30.311 -3.246 -40.546 1.00 87.19 94 ALA A CA 1
ATOM 750 C C . ALA A 1 94 ? 30.983 -4.512 -39.991 1.00 87.19 94 ALA A C 1
ATOM 752 O O . ALA A 1 94 ? 31.450 -5.339 -40.770 1.00 87.19 94 ALA A O 1
ATOM 753 N N . ARG A 1 95 ? 30.953 -4.718 -38.667 1.00 87.69 95 ARG A N 1
ATOM 754 C CA . ARG A 1 95 ? 31.460 -5.940 -38.010 1.00 87.69 95 ARG A CA 1
ATOM 755 C C . ARG A 1 95 ? 30.622 -7.190 -38.304 1.00 87.69 95 ARG A C 1
ATOM 757 O O . ARG A 1 95 ? 31.102 -8.308 -38.127 1.00 87.69 95 ARG A O 1
ATOM 764 N N . LEU A 1 96 ? 29.369 -7.041 -38.736 1.00 88.69 96 LEU A N 1
ATOM 765 C CA . LEU A 1 96 ? 28.483 -8.171 -39.025 1.00 88.69 96 LEU A CA 1
ATOM 766 C C . LEU A 1 96 ? 28.721 -8.708 -40.444 1.00 88.69 96 LEU A C 1
ATOM 768 O O . LEU A 1 96 ? 28.439 -8.034 -41.431 1.00 88.69 96 LEU A O 1
ATOM 772 N N . ALA A 1 97 ? 29.152 -9.965 -40.557 1.00 83.62 97 ALA A N 1
ATOM 773 C CA . ALA A 1 97 ? 29.505 -10.570 -41.845 1.00 83.62 97 ALA A CA 1
ATOM 774 C C . ALA A 1 97 ? 28.299 -10.891 -42.755 1.00 83.62 97 ALA A C 1
ATOM 776 O O . ALA A 1 97 ? 28.414 -10.849 -43.976 1.00 83.62 97 ALA A O 1
ATOM 777 N N . THR A 1 98 ? 27.123 -11.212 -42.194 1.00 89.62 98 THR A N 1
ATOM 778 C CA . THR A 1 98 ? 25.972 -11.696 -42.984 1.00 89.62 98 THR A CA 1
ATOM 779 C C . THR A 1 98 ? 24.835 -10.679 -43.094 1.00 89.62 98 THR A C 1
ATOM 781 O O . THR A 1 98 ? 24.473 -9.991 -42.136 1.00 89.62 98 THR A O 1
ATOM 784 N N . ARG A 1 99 ? 24.180 -10.641 -44.264 1.00 84.19 99 ARG A N 1
A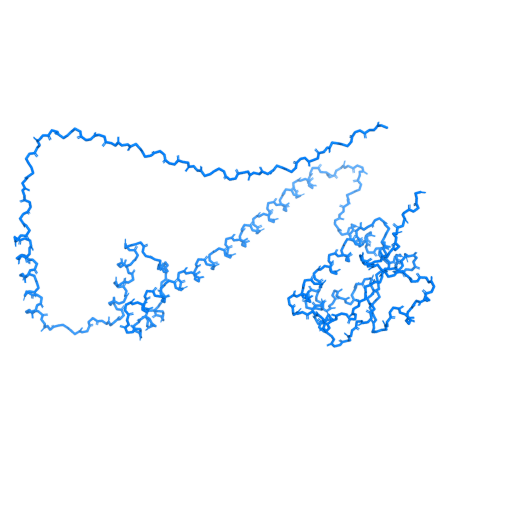TOM 785 C CA . ARG A 1 99 ? 23.021 -9.767 -44.539 1.00 84.19 99 ARG A CA 1
ATOM 786 C C . ARG A 1 99 ? 21.845 -10.029 -43.585 1.00 84.19 99 ARG A C 1
ATOM 788 O O . ARG A 1 99 ? 21.161 -9.094 -43.171 1.00 84.19 99 ARG A O 1
ATOM 795 N N . SER A 1 100 ? 21.641 -11.283 -43.180 1.00 85.75 100 SER A N 1
ATOM 796 C CA . SER A 1 100 ? 20.622 -11.671 -42.193 1.00 85.75 100 SER A CA 1
ATOM 797 C C . SER A 1 100 ? 20.925 -11.137 -40.790 1.00 85.75 100 SER A C 1
ATOM 799 O O . SER A 1 100 ? 20.007 -10.674 -40.109 1.00 85.75 100 SER A O 1
ATOM 801 N N . ALA A 1 101 ? 22.196 -11.136 -40.368 1.00 86.75 101 ALA A N 1
ATOM 802 C CA . ALA A 1 101 ? 22.605 -10.561 -39.087 1.00 86.75 101 ALA A CA 1
ATOM 803 C C . ALA A 1 101 ? 22.416 -9.037 -39.067 1.00 86.75 101 ALA A C 1
ATOM 805 O O . ALA A 1 101 ? 21.803 -8.517 -38.133 1.00 86.75 101 ALA A O 1
ATOM 806 N N . LYS A 1 102 ? 22.816 -8.336 -40.140 1.00 88.69 102 LYS A N 1
ATOM 807 C CA . LYS A 1 102 ? 22.578 -6.888 -40.303 1.00 88.69 102 LYS A CA 1
ATOM 808 C C . LYS A 1 102 ? 21.087 -6.543 -40.232 1.00 88.69 102 LYS A C 1
ATOM 810 O O . LYS A 1 102 ? 20.685 -5.634 -39.511 1.00 88.69 102 LYS A O 1
ATOM 815 N N . LYS A 1 103 ? 20.233 -7.336 -40.892 1.00 88.19 103 LYS A N 1
ATOM 816 C CA . LYS A 1 103 ? 18.765 -7.195 -40.828 1.00 88.19 103 LYS A CA 1
ATOM 817 C C . LYS A 1 103 ? 18.210 -7.378 -39.417 1.00 88.19 103 LYS A C 1
ATOM 819 O O . LYS A 1 103 ? 17.327 -6.626 -39.008 1.00 88.19 103 LYS A O 1
ATOM 824 N N . LYS A 1 104 ? 18.710 -8.365 -38.667 1.00 90.38 104 LYS A N 1
ATOM 825 C CA . LYS A 1 104 ? 18.298 -8.604 -37.275 1.00 90.38 104 LYS A CA 1
ATOM 826 C C . LYS A 1 104 ? 18.708 -7.442 -36.364 1.00 90.38 104 LYS A C 1
ATOM 828 O O . LYS A 1 104 ? 17.898 -7.016 -35.545 1.00 90.38 104 LYS A O 1
ATOM 833 N N . TYR A 1 105 ? 19.918 -6.915 -36.545 1.00 90.50 105 TYR A N 1
ATOM 834 C CA . TYR A 1 105 ? 20.441 -5.783 -35.779 1.00 90.50 105 TYR A CA 1
ATOM 835 C C . TYR A 1 105 ? 19.659 -4.488 -36.043 1.00 90.50 105 TYR A C 1
ATOM 837 O O . TYR A 1 105 ? 19.182 -3.859 -35.100 1.00 90.50 105 TYR A O 1
ATOM 845 N N . LEU A 1 106 ? 19.404 -4.143 -37.310 1.00 90.44 106 LEU A N 1
ATOM 846 C CA . LEU A 1 106 ? 18.595 -2.966 -37.658 1.00 90.44 106 LEU A CA 1
ATOM 847 C C . LEU A 1 106 ? 17.161 -3.069 -37.133 1.00 90.44 106 LEU A C 1
ATOM 849 O O . LEU A 1 106 ? 16.638 -2.105 -36.574 1.00 90.44 106 LEU A O 1
ATOM 853 N N . LYS A 1 107 ? 16.549 -4.258 -37.216 1.00 90.50 107 LYS A N 1
ATOM 854 C CA . LYS A 1 107 ? 15.227 -4.502 -36.626 1.00 90.50 107 LYS A CA 1
ATOM 855 C C . LYS A 1 107 ? 15.237 -4.264 -35.113 1.00 90.50 107 LYS A C 1
ATOM 857 O O . LYS A 1 107 ? 14.310 -3.654 -34.588 1.00 90.50 107 LYS A O 1
ATOM 862 N N . PHE A 1 108 ? 16.265 -4.741 -34.412 1.00 91.25 108 PHE A N 1
ATOM 863 C CA . PHE A 1 108 ? 16.423 -4.522 -32.974 1.00 91.25 108 PHE A CA 1
ATOM 864 C C . PHE A 1 108 ? 16.534 -3.029 -32.631 1.00 91.25 108 PHE A C 1
ATOM 866 O O . PHE A 1 108 ? 15.814 -2.554 -31.750 1.00 91.25 108 PHE A O 1
ATOM 873 N N . LEU A 1 109 ? 17.375 -2.282 -33.352 1.00 90.75 109 LEU A N 1
ATOM 874 C CA . LEU A 1 109 ? 17.529 -0.842 -33.146 1.00 90.75 109 LEU A CA 1
ATOM 875 C C . LEU A 1 109 ? 16.211 -0.087 -33.386 1.00 90.75 109 LEU A C 1
ATOM 877 O O . LEU A 1 109 ? 15.841 0.764 -32.579 1.00 90.75 109 LEU A O 1
ATOM 881 N N . ALA A 1 110 ? 15.457 -0.457 -34.423 1.00 90.88 110 ALA A N 1
ATOM 882 C CA . ALA A 1 110 ? 14.192 0.189 -34.763 1.00 90.88 110 ALA A CA 1
ATOM 883 C C . ALA A 1 110 ? 13.113 -0.067 -33.696 1.00 90.88 110 ALA A C 1
ATOM 885 O O . ALA A 1 110 ? 12.342 0.827 -33.351 1.00 90.88 110 ALA A O 1
ATOM 886 N N . ILE A 1 111 ? 13.085 -1.272 -33.112 1.00 90.19 111 ILE A N 1
ATOM 887 C CA . ILE A 1 111 ? 12.205 -1.598 -31.975 1.00 90.19 111 ILE A CA 1
ATOM 888 C C . ILE A 1 111 ? 12.611 -0.799 -30.727 1.00 90.19 111 ILE A C 1
ATOM 890 O O . ILE A 1 111 ? 11.762 -0.290 -29.996 1.00 90.19 111 ILE A O 1
ATOM 894 N N . LYS A 1 112 ? 13.914 -0.661 -30.465 1.00 89.44 112 LYS A N 1
ATOM 895 C CA . LYS A 1 112 ? 14.417 0.127 -29.331 1.00 89.44 112 LYS A CA 1
ATOM 896 C C . LYS A 1 112 ? 14.043 1.606 -29.470 1.00 89.44 112 LYS A C 1
ATOM 898 O O . LYS A 1 112 ? 13.635 2.231 -28.488 1.00 89.44 112 LYS A O 1
ATOM 903 N N . GLU A 1 113 ? 14.152 2.154 -30.678 1.00 89.81 113 GLU A N 1
ATOM 904 C CA . GLU A 1 113 ? 13.752 3.523 -30.998 1.00 89.81 113 GLU A CA 1
ATOM 905 C C . GLU A 1 113 ? 12.239 3.719 -30.831 1.00 89.81 113 GLU A C 1
ATOM 907 O O . GLU A 1 113 ? 11.821 4.641 -30.126 1.00 89.81 113 GLU A O 1
ATOM 912 N N . SER A 1 114 ? 11.414 2.816 -31.374 1.00 86.75 114 SER A N 1
ATOM 913 C CA . SER A 1 114 ? 9.953 2.902 -31.253 1.00 86.75 114 SER A CA 1
ATOM 914 C C . SER A 1 114 ? 9.489 2.849 -29.792 1.00 86.75 114 SER A C 1
ATOM 916 O O . SER A 1 114 ? 8.645 3.647 -29.380 1.00 86.75 114 SER A O 1
ATOM 918 N N . HIS A 1 115 ? 10.103 2.000 -28.961 1.00 90.19 115 HIS A N 1
ATOM 919 C CA . HIS A 1 115 ? 9.861 1.979 -27.517 1.00 90.19 115 HIS A CA 1
ATOM 920 C C . HIS A 1 115 ? 10.265 3.289 -26.828 1.00 90.19 115 HIS A C 1
ATOM 922 O O . HIS A 1 115 ? 9.561 3.746 -25.925 1.00 90.19 115 HIS A O 1
ATOM 928 N N . LYS A 1 116 ? 11.380 3.914 -27.228 1.00 90.75 116 LYS A N 1
ATOM 929 C CA . LYS A 1 116 ? 11.821 5.204 -26.670 1.00 90.75 116 LYS A CA 1
ATOM 930 C C . LYS A 1 116 ? 10.843 6.324 -27.028 1.00 90.75 116 LYS A C 1
ATOM 932 O O . LYS A 1 116 ? 10.495 7.113 -26.152 1.00 90.75 116 LYS A O 1
ATOM 937 N N . ILE A 1 117 ? 10.378 6.363 -28.276 1.00 88.75 117 ILE A N 1
ATOM 938 C CA . ILE A 1 117 ? 9.388 7.339 -28.753 1.00 88.75 117 ILE A CA 1
ATOM 939 C C . ILE A 1 117 ? 8.060 7.146 -28.017 1.00 88.75 117 ILE A C 1
ATOM 941 O O . ILE A 1 117 ? 7.566 8.092 -27.414 1.00 88.75 117 ILE A O 1
ATOM 945 N N . SER A 1 118 ? 7.535 5.918 -27.958 1.00 89.88 118 SER A N 1
ATOM 946 C CA . SER A 1 118 ? 6.273 5.623 -27.265 1.00 89.88 118 SER A CA 1
ATOM 947 C C . SER A 1 118 ? 6.324 5.977 -25.772 1.00 89.88 118 SER A C 1
ATOM 949 O O . SER A 1 118 ? 5.366 6.521 -25.220 1.00 89.88 118 SER A O 1
ATOM 951 N N . LYS A 1 119 ? 7.462 5.738 -25.103 1.00 91.56 119 LYS A N 1
ATOM 952 C CA . LYS A 1 119 ? 7.671 6.170 -23.712 1.00 91.56 119 LYS A CA 1
ATOM 953 C C . LYS A 1 119 ? 7.632 7.694 -23.566 1.00 91.56 119 LYS A C 1
ATOM 955 O O . LYS A 1 119 ? 6.966 8.174 -22.650 1.00 91.56 119 LYS A O 1
ATOM 960 N N . LYS A 1 120 ? 8.315 8.437 -24.447 1.00 90.06 120 LYS A N 1
ATOM 961 C CA . LYS A 1 120 ? 8.303 9.911 -24.446 1.00 90.06 120 LYS A CA 1
ATOM 962 C C . LYS A 1 120 ? 6.902 10.459 -24.700 1.00 90.06 120 LYS A C 1
ATOM 964 O O . LYS A 1 120 ? 6.419 11.257 -23.908 1.00 90.06 120 LYS A O 1
ATOM 969 N N . GLU A 1 121 ? 6.213 9.946 -25.714 1.00 91.56 121 GLU A N 1
ATOM 970 C CA . GLU A 1 121 ? 4.847 10.352 -26.045 1.00 91.56 121 GLU A CA 1
ATOM 971 C C . GLU A 1 121 ? 3.883 10.082 -24.879 1.00 91.56 121 GLU A C 1
ATOM 973 O O . GLU A 1 121 ? 3.089 10.940 -24.503 1.00 91.56 121 GLU A O 1
ATOM 978 N N . LYS A 1 122 ? 3.982 8.914 -24.227 1.00 89.31 122 LYS A N 1
ATOM 979 C CA . LYS A 1 122 ? 3.183 8.608 -23.030 1.00 89.31 122 LYS A CA 1
ATOM 980 C C . LYS A 1 122 ? 3.490 9.567 -21.875 1.00 89.31 122 LYS A C 1
ATOM 982 O O . LYS A 1 122 ? 2.591 9.886 -21.100 1.00 89.31 122 LYS A O 1
ATOM 987 N N . GLN A 1 123 ? 4.737 10.014 -21.737 1.00 86.56 123 GLN A N 1
ATOM 988 C CA . GLN A 1 123 ? 5.130 10.987 -20.720 1.00 86.56 123 GLN A CA 1
ATOM 989 C C . GLN A 1 123 ? 4.594 12.391 -21.038 1.00 86.56 123 GLN A C 1
ATOM 991 O O . GLN A 1 123 ? 4.059 13.039 -20.144 1.00 86.56 123 GLN A O 1
ATOM 996 N N . GLU A 1 124 ? 4.676 12.841 -22.288 1.00 88.62 124 GLU A N 1
ATOM 997 C CA . GLU A 1 124 ? 4.140 14.132 -22.747 1.00 88.62 124 GLU A CA 1
ATOM 998 C C . GLU A 1 124 ? 2.610 14.184 -22.656 1.00 88.62 124 GLU A C 1
ATOM 1000 O O . GLU A 1 124 ? 2.054 15.152 -22.137 1.00 88.62 124 GLU A O 1
ATOM 1005 N N . ARG A 1 125 ? 1.917 13.104 -23.037 1.00 86.69 125 ARG A N 1
ATOM 1006 C CA . ARG A 1 125 ? 0.464 12.962 -22.841 1.00 86.69 125 ARG A CA 1
ATOM 1007 C C . ARG A 1 125 ? 0.069 13.046 -21.363 1.00 86.69 125 ARG A C 1
ATOM 1009 O O . ARG A 1 125 ? -0.924 13.676 -21.025 1.00 86.69 125 ARG A O 1
ATOM 1016 N N . LYS A 1 126 ? 0.851 12.446 -20.458 1.00 84.56 126 LYS A N 1
ATOM 1017 C CA . LYS A 1 126 ? 0.613 12.570 -19.008 1.00 84.56 126 LYS A CA 1
ATOM 1018 C C . LYS A 1 126 ? 0.860 13.990 -18.494 1.00 84.56 126 LYS A C 1
ATOM 1020 O O . LYS A 1 126 ? 0.093 14.461 -17.659 1.00 84.56 126 LYS A O 1
ATOM 1025 N N . LYS A 1 127 ? 1.912 14.664 -18.973 1.00 84.06 127 LYS A N 1
ATOM 1026 C CA . LYS A 1 127 ? 2.232 16.050 -18.592 1.00 84.06 127 LYS A CA 1
ATOM 1027 C C . LYS A 1 127 ? 1.140 17.017 -19.045 1.00 84.06 127 LYS A C 1
ATOM 1029 O O . LYS A 1 127 ? 0.573 17.686 -18.193 1.00 84.06 127 LYS A O 1
ATOM 1034 N N . SER A 1 128 ? 0.765 16.986 -20.323 1.00 80.62 128 SER A N 1
ATOM 1035 C CA . SER A 1 128 ? -0.324 17.810 -20.873 1.00 80.62 128 SER A CA 1
ATOM 1036 C C . SER A 1 128 ? -1.666 17.545 -20.184 1.00 80.62 128 SER A C 1
ATOM 1038 O O . SER A 1 128 ? -2.368 18.488 -19.836 1.00 80.62 128 SER A O 1
ATOM 1040 N N . HIS A 1 129 ? -2.006 16.287 -19.879 1.00 75.50 129 HIS A N 1
ATOM 1041 C CA . HIS A 1 129 ? -3.201 15.973 -19.084 1.00 75.50 129 HIS A CA 1
ATOM 1042 C C . HIS A 1 129 ? -3.121 16.537 -17.652 1.00 75.50 129 HIS A C 1
ATOM 1044 O O . HIS A 1 129 ? -4.121 16.959 -17.079 1.00 75.50 129 HIS A O 1
ATOM 1050 N N . THR A 1 130 ? -1.939 16.542 -17.035 1.00 73.94 130 THR A N 1
ATOM 1051 C CA . THR A 1 130 ? -1.759 17.116 -15.692 1.00 73.94 130 THR A CA 1
ATOM 1052 C C . THR A 1 130 ? -1.828 18.644 -15.724 1.00 73.94 130 THR A C 1
ATOM 1054 O O . THR A 1 130 ? -2.346 19.253 -14.796 1.00 73.94 130 THR A O 1
ATOM 1057 N N . GLU A 1 131 ? -1.299 19.269 -16.774 1.00 78.44 131 GLU A N 1
ATOM 1058 C CA . GLU A 1 131 ? -1.310 20.721 -16.975 1.00 78.44 131 GLU A CA 1
ATOM 1059 C C . GLU A 1 131 ? -2.717 21.238 -17.271 1.00 78.44 131 GLU A C 1
ATOM 1061 O O . GLU A 1 131 ? -3.176 22.127 -16.565 1.00 78.44 131 GLU A O 1
ATOM 1066 N N . THR A 1 132 ? -3.437 20.610 -18.204 1.00 73.19 132 THR A N 1
ATOM 1067 C CA . THR A 1 132 ? -4.849 20.924 -18.494 1.00 73.19 132 THR A CA 1
ATOM 1068 C C . THR A 1 132 ? -5.736 20.762 -17.261 1.00 73.19 132 THR A C 1
ATOM 1070 O O . THR A 1 132 ? -6.525 21.650 -16.964 1.00 73.19 132 THR A O 1
ATOM 1073 N N . PHE A 1 133 ? -5.554 19.692 -16.479 1.00 69.50 133 PHE A N 1
ATOM 1074 C CA . PHE A 1 133 ? -6.271 19.514 -15.212 1.00 69.50 133 PHE A CA 1
ATOM 1075 C C . PHE A 1 133 ? -5.922 20.596 -14.177 1.00 69.50 133 PHE A C 1
ATOM 1077 O O . PHE A 1 133 ? -6.781 21.076 -13.446 1.00 69.50 133 PHE A O 1
ATOM 1084 N N . LYS A 1 134 ? -4.654 21.016 -14.095 1.00 71.12 134 LYS A N 1
ATOM 1085 C CA . LYS A 1 134 ? -4.253 22.124 -13.213 1.00 71.12 134 LYS A CA 1
ATOM 1086 C C . LYS A 1 134 ? -4.838 23.456 -13.667 1.00 71.12 134 LYS A C 1
ATOM 1088 O O . LYS A 1 134 ? -5.103 24.305 -12.823 1.00 71.12 134 LYS A O 1
ATOM 1093 N N . GLU A 1 135 ? -4.973 23.665 -14.969 1.00 71.19 135 GLU A N 1
ATOM 1094 C CA . GLU A 1 135 ? -5.513 24.891 -15.545 1.00 71.19 135 GLU A CA 1
ATOM 1095 C C . GLU A 1 135 ? -7.028 24.975 -15.341 1.00 71.19 135 GLU A C 1
ATOM 1097 O O . GLU A 1 135 ? -7.492 25.988 -14.827 1.00 71.19 135 GLU A O 1
ATOM 1102 N N . SER A 1 136 ? -7.765 23.879 -15.558 1.00 66.06 136 SER A N 1
ATOM 1103 C CA . SER A 1 136 ? -9.202 23.809 -15.263 1.00 66.06 136 SER A CA 1
ATOM 1104 C C . SER A 1 136 ? -9.500 24.026 -13.776 1.00 66.06 136 SER A C 1
ATOM 1106 O O . SER A 1 136 ? -10.368 24.819 -13.433 1.00 66.06 136 SER A O 1
ATOM 1108 N N . VAL A 1 137 ? -8.722 23.412 -12.874 1.00 64.88 137 VAL A N 1
ATOM 1109 C CA . VAL A 1 137 ? -8.862 23.639 -11.422 1.00 64.88 137 VAL A CA 1
ATOM 1110 C C . VAL A 1 137 ? -8.557 25.096 -11.053 1.00 64.88 137 VAL A C 1
ATOM 1112 O O . VAL A 1 137 ? -9.216 25.667 -10.192 1.00 64.88 137 VAL A O 1
ATOM 1115 N N . LYS A 1 138 ? -7.575 25.738 -11.702 1.00 64.25 138 LYS A N 1
ATOM 1116 C CA . LYS A 1 138 ? -7.271 27.165 -11.479 1.00 64.25 138 LYS A CA 1
ATOM 1117 C C . LYS A 1 138 ? -8.360 28.102 -12.004 1.00 64.25 138 LYS A C 1
ATOM 1119 O O . LYS A 1 138 ? -8.458 29.227 -11.515 1.00 64.25 138 LYS A O 1
ATOM 1124 N N . GLU A 1 139 ? -9.102 27.689 -13.021 1.00 63.62 139 GLU A N 1
ATOM 1125 C CA . GLU A 1 139 ? -10.201 28.458 -13.597 1.00 63.62 139 GLU A CA 1
ATOM 1126 C C . GLU A 1 139 ? -11.449 28.355 -12.707 1.00 63.62 139 GLU A C 1
ATOM 1128 O O . GLU A 1 139 ? -11.948 29.388 -12.259 1.00 63.62 139 GLU A O 1
ATOM 1133 N N . GLU A 1 140 ? -11.824 27.140 -12.286 1.00 62.12 140 GLU A N 1
ATOM 1134 C CA . GLU A 1 140 ? -12.856 26.894 -11.260 1.00 62.12 140 GLU A CA 1
ATOM 1135 C C . GLU A 1 140 ? -12.547 27.639 -9.939 1.00 62.12 140 GLU A C 1
ATOM 1137 O O . GLU A 1 140 ? -13.430 28.219 -9.300 1.00 62.12 140 GLU A O 1
ATOM 1142 N N . ASP A 1 141 ? -11.267 27.722 -9.554 1.00 60.59 141 ASP A N 1
ATOM 1143 C CA . ASP A 1 141 ? -10.792 28.489 -8.391 1.00 60.59 141 ASP A CA 1
ATOM 1144 C C . ASP A 1 141 ? -11.070 29.981 -8.451 1.00 60.59 141 ASP A C 1
ATOM 1146 O O . ASP A 1 141 ? -11.196 30.638 -7.411 1.00 60.59 141 ASP A O 1
ATOM 1150 N N . ARG A 1 142 ? -11.062 30.553 -9.655 1.00 62.84 142 ARG A N 1
ATOM 1151 C CA . ARG A 1 142 ? -11.287 31.986 -9.836 1.00 62.84 142 ARG A CA 1
ATOM 1152 C C . ARG A 1 142 ? -12.762 32.329 -9.706 1.00 62.84 142 ARG A C 1
ATOM 1154 O O . ARG A 1 142 ? -13.054 33.419 -9.216 1.00 62.84 142 ARG A O 1
ATOM 1161 N N . GLU A 1 143 ? -13.650 31.410 -10.069 1.00 62.44 143 GLU A N 1
ATOM 1162 C CA . GLU A 1 143 ? -15.101 31.603 -10.024 1.00 62.44 143 GLU A CA 1
ATOM 1163 C C . GLU A 1 143 ? -15.680 31.484 -8.601 1.00 62.44 143 GLU A C 1
ATOM 1165 O O . GLU A 1 143 ? -16.616 32.199 -8.252 1.00 62.44 143 GLU A O 1
ATOM 1170 N N . LEU A 1 144 ? -15.084 30.669 -7.722 1.00 65.25 144 LEU A N 1
ATOM 1171 C CA . LEU A 1 144 ? -15.627 30.374 -6.381 1.00 65.25 144 LEU A CA 1
ATOM 1172 C C . LEU A 1 144 ? -15.166 31.320 -5.251 1.00 65.25 144 LEU A C 1
ATOM 1174 O O . LEU A 1 144 ? -15.320 31.000 -4.070 1.00 65.25 144 LEU A O 1
ATOM 1178 N N . LYS A 1 145 ? -14.608 32.495 -5.570 1.00 62.44 145 LYS A N 1
ATOM 1179 C CA . LYS A 1 145 ? -13.916 33.361 -4.590 1.00 62.44 145 LYS A CA 1
ATOM 1180 C C . LYS A 1 145 ? -14.788 33.976 -3.484 1.00 62.44 145 LYS A C 1
ATOM 1182 O O . LYS A 1 145 ? -14.222 34.453 -2.511 1.00 62.44 145 LYS A O 1
ATOM 1187 N N . ASN A 1 146 ? -16.119 33.928 -3.585 1.00 69.31 146 ASN A N 1
ATOM 1188 C CA . ASN A 1 146 ? -17.046 34.543 -2.621 1.00 69.31 146 ASN A CA 1
ATOM 1189 C C . ASN A 1 146 ? -18.266 33.651 -2.324 1.00 69.31 146 ASN A C 1
ATOM 1191 O O . ASN A 1 146 ? -19.410 34.092 -2.421 1.00 69.31 146 ASN A O 1
ATOM 1195 N N . THR A 1 147 ? -18.043 32.380 -1.989 1.00 75.44 147 THR A N 1
ATOM 1196 C CA . THR A 1 147 ? -19.120 31.505 -1.498 1.00 75.44 147 THR A CA 1
ATOM 1197 C C . THR A 1 147 ? -19.048 31.382 0.025 1.00 75.44 147 THR A C 1
ATOM 1199 O O . THR A 1 147 ? -17.971 31.451 0.611 1.00 75.44 147 THR A O 1
ATOM 1202 N N . PHE A 1 148 ? -20.194 31.203 0.690 1.00 80.62 148 PHE A N 1
ATOM 1203 C CA . PHE A 1 148 ? -20.238 30.963 2.142 1.00 80.62 148 PHE A CA 1
ATOM 1204 C C . PHE A 1 148 ? -19.694 29.573 2.531 1.00 80.62 148 PHE A C 1
ATOM 1206 O O . PHE A 1 148 ? -19.498 29.286 3.711 1.00 80.62 148 PHE A O 1
ATOM 1213 N N . LEU A 1 149 ? -19.469 28.694 1.547 1.00 78.06 149 LEU A N 1
ATOM 1214 C CA . LEU A 1 149 ? -18.921 27.360 1.744 1.00 78.06 149 LEU A CA 1
ATOM 1215 C C . LEU A 1 149 ? -17.395 27.441 1.820 1.00 78.06 149 LEU A C 1
ATOM 1217 O O . LEU A 1 149 ? -16.726 27.834 0.865 1.00 78.06 149 LEU A O 1
ATOM 1221 N N . LEU A 1 150 ? -16.831 27.027 2.957 1.00 73.88 150 LEU A N 1
ATOM 1222 C CA . LEU A 1 150 ? -15.385 26.890 3.091 1.00 73.88 150 LEU A CA 1
ATOM 1223 C C . LEU A 1 150 ? -14.871 25.853 2.098 1.00 73.88 150 LEU A C 1
ATOM 1225 O O . LEU A 1 150 ? -15.360 24.724 2.023 1.00 73.88 150 LEU A O 1
ATOM 1229 N N . ARG A 1 151 ? -13.835 26.237 1.360 1.00 71.00 151 ARG A N 1
ATOM 1230 C CA . ARG A 1 151 ? -13.226 25.349 0.389 1.00 71.00 151 ARG A CA 1
ATOM 1231 C C . ARG A 1 151 ? -12.498 24.197 1.073 1.00 71.00 151 ARG A C 1
ATOM 1233 O O . ARG A 1 151 ? -11.605 24.401 1.894 1.00 71.00 151 ARG A O 1
ATOM 1240 N N . PHE A 1 152 ? -12.837 22.981 0.663 1.00 74.56 152 PHE A N 1
ATOM 1241 C CA . PHE A 1 152 ? -12.161 21.777 1.115 1.00 74.56 152 PHE A CA 1
ATOM 1242 C C . PHE A 1 152 ? -10.952 21.480 0.222 1.00 74.56 152 PHE A C 1
ATOM 1244 O O . PHE A 1 152 ? -11.085 21.010 -0.906 1.00 74.56 152 PHE A O 1
ATOM 1251 N N . TRP A 1 153 ? -9.759 21.802 0.717 1.00 78.50 153 TRP A N 1
ATOM 1252 C CA . TRP A 1 153 ? -8.502 21.513 0.026 1.00 78.50 153 TRP A CA 1
ATOM 1253 C C . TRP A 1 153 ? -8.110 20.043 0.183 1.00 78.50 153 TRP A C 1
ATOM 1255 O O . TRP A 1 153 ? -8.432 19.422 1.195 1.00 78.50 153 TRP A O 1
ATOM 1265 N N . SER A 1 154 ? -7.324 19.504 -0.752 1.00 78.12 154 SER A N 1
ATOM 1266 C CA . SER A 1 154 ? -6.760 18.151 -0.619 1.00 78.12 154 SER A CA 1
ATOM 1267 C C . SER A 1 154 ? -5.956 17.988 0.675 1.00 78.12 154 SER A C 1
ATOM 1269 O O . SER A 1 154 ? -6.132 17.007 1.380 1.00 78.12 154 SER A O 1
ATOM 1271 N N . SER A 1 155 ? -5.186 19.004 1.073 1.00 82.00 155 SER A N 1
ATOM 1272 C CA . SER A 1 155 ? -4.472 19.022 2.357 1.00 82.00 155 SER A CA 1
ATOM 1273 C C . SER A 1 155 ? -5.407 18.976 3.571 1.00 82.00 155 SER A C 1
ATOM 1275 O O . SER A 1 155 ? -5.055 18.432 4.616 1.00 82.00 155 SER A O 1
ATOM 1277 N N . SER A 1 156 ? -6.615 19.534 3.443 1.00 85.19 156 SER A N 1
ATOM 1278 C CA . SER A 1 156 ? -7.648 19.441 4.479 1.00 85.19 156 SER A CA 1
ATOM 1279 C C . SER A 1 156 ? -8.245 18.034 4.521 1.00 85.19 156 SER A C 1
ATOM 1281 O O . SER A 1 156 ? -8.463 17.510 5.611 1.00 85.19 156 SER A O 1
ATOM 1283 N N . ALA A 1 157 ? -8.438 17.403 3.357 1.00 86.38 157 ALA A N 1
ATOM 1284 C CA . ALA A 1 157 ? -8.845 16.005 3.242 1.00 86.38 157 ALA A CA 1
ATOM 1285 C C . ALA A 1 157 ? -7.829 15.063 3.890 1.00 86.38 157 ALA A C 1
ATOM 1287 O O . ALA A 1 157 ? -8.211 14.262 4.741 1.00 86.38 157 ALA A O 1
ATOM 1288 N N . ASP A 1 158 ? -6.549 15.220 3.555 1.00 88.25 158 ASP A N 1
ATOM 1289 C CA . ASP A 1 158 ? -5.454 14.427 4.111 1.00 88.25 158 ASP A CA 1
ATOM 1290 C C . ASP A 1 158 ? -5.390 14.585 5.630 1.00 88.25 158 ASP A C 1
ATOM 1292 O O . ASP A 1 158 ? -5.289 13.598 6.351 1.00 88.25 158 ASP A O 1
ATOM 1296 N N . ARG A 1 159 ? -5.538 15.815 6.146 1.00 90.06 159 ARG A N 1
ATOM 1297 C CA . ARG A 1 159 ? -5.563 16.057 7.593 1.00 90.06 159 ARG A CA 1
ATOM 1298 C C . ARG A 1 159 ? -6.722 15.335 8.273 1.00 90.06 159 ARG A C 1
ATOM 1300 O O . ARG A 1 159 ? -6.507 14.709 9.303 1.00 90.06 159 ARG A O 1
ATOM 1307 N N . VAL A 1 160 ? -7.932 15.404 7.713 1.00 91.19 160 VAL A N 1
ATOM 1308 C CA . VAL A 1 160 ? -9.109 14.703 8.259 1.00 91.19 160 VAL A CA 1
ATOM 1309 C C . VAL A 1 160 ? -8.903 13.188 8.233 1.00 91.19 160 VAL A C 1
ATOM 1311 O O . VAL A 1 160 ? -9.172 12.518 9.227 1.00 91.19 160 VAL A O 1
ATOM 1314 N N . GLN A 1 161 ? -8.403 12.653 7.122 1.00 92.38 161 GLN A N 1
ATOM 1315 C CA . GLN A 1 161 ? -8.141 11.226 6.942 1.00 92.38 161 GLN A CA 1
ATOM 1316 C C . GLN A 1 161 ? -7.071 10.709 7.912 1.00 92.38 161 GLN A C 1
ATOM 1318 O O . GLN A 1 161 ? -7.300 9.722 8.608 1.00 92.38 161 GLN A O 1
ATOM 1323 N N . SER A 1 162 ? -5.944 11.415 8.039 1.00 91.81 162 SER A N 1
ATOM 1324 C CA . SER A 1 162 ? -4.905 11.099 9.025 1.00 91.81 162 SER A CA 1
ATOM 1325 C C . SER A 1 162 ? -5.444 11.156 10.453 1.00 91.81 162 SER A C 1
ATOM 1327 O O . SER A 1 162 ? -5.073 10.328 11.281 1.00 91.81 162 SER A O 1
ATOM 1329 N N . TRP A 1 163 ? -6.360 12.086 10.747 1.00 93.94 163 TRP A N 1
ATOM 1330 C CA . TRP A 1 163 ? -6.958 12.172 12.077 1.00 93.94 163 TRP A CA 1
ATOM 1331 C C . TRP A 1 163 ? -7.891 11.015 12.405 1.00 93.94 163 TRP A C 1
ATOM 1333 O O . TRP A 1 163 ? -7.825 10.478 13.508 1.00 93.94 163 TRP A O 1
ATOM 1343 N N . ARG A 1 164 ? -8.685 10.564 11.432 1.00 94.88 164 ARG A N 1
ATOM 1344 C CA . ARG A 1 164 ? -9.497 9.350 11.579 1.00 94.88 164 ARG A CA 1
ATOM 1345 C C . ARG A 1 164 ? -8.634 8.110 11.768 1.00 94.88 164 ARG A C 1
ATOM 1347 O O . ARG A 1 164 ? -8.908 7.326 12.665 1.00 94.88 164 ARG A O 1
ATOM 1354 N N . ALA A 1 165 ? -7.564 7.963 10.988 1.00 94.31 165 ALA A N 1
ATOM 1355 C CA . ALA A 1 165 ? -6.635 6.847 11.145 1.00 94.31 165 ALA A CA 1
ATOM 1356 C C . ALA A 1 165 ? -5.957 6.852 12.531 1.00 94.31 165 ALA A C 1
ATOM 1358 O O . ALA A 1 165 ? -5.876 5.815 13.181 1.00 94.31 165 ALA A O 1
ATOM 1359 N N . ALA A 1 166 ? -5.554 8.020 13.041 1.00 95.00 166 ALA A N 1
ATOM 1360 C CA . ALA A 1 166 ? -4.973 8.132 14.380 1.00 95.00 166 ALA A CA 1
ATOM 1361 C C . ALA A 1 166 ? -5.992 7.829 15.495 1.00 95.00 166 ALA A C 1
ATOM 1363 O O . ALA A 1 166 ? -5.642 7.229 16.510 1.00 95.00 166 ALA A O 1
ATOM 1364 N N . GLN A 1 167 ? -7.260 8.217 15.317 1.00 96.25 167 GLN A N 1
ATOM 1365 C CA . GLN A 1 167 ? -8.341 7.821 16.224 1.00 96.25 167 GLN A CA 1
ATOM 1366 C C . GLN A 1 167 ? -8.580 6.309 16.181 1.00 96.25 167 GLN A C 1
ATOM 1368 O O . GLN A 1 167 ? -8.701 5.685 17.236 1.00 96.25 167 GLN A O 1
ATOM 1373 N N . ALA A 1 168 ? -8.572 5.715 14.986 1.00 96.50 168 ALA A N 1
ATOM 1374 C CA . ALA A 1 168 ? -8.716 4.280 14.797 1.00 96.50 168 ALA A CA 1
ATOM 1375 C C . ALA A 1 168 ? -7.605 3.493 15.501 1.00 96.50 168 ALA A C 1
ATOM 1377 O O . ALA A 1 168 ? -7.902 2.487 16.127 1.00 96.50 168 ALA A O 1
ATOM 1378 N N . MET A 1 169 ? -6.360 3.983 15.535 1.00 95.69 169 MET A N 1
ATOM 1379 C CA . MET A 1 169 ? -5.290 3.329 16.310 1.00 95.69 169 MET A CA 1
ATOM 1380 C C . MET A 1 169 ? -5.623 3.148 17.800 1.00 95.69 169 MET A C 1
ATOM 1382 O O . MET A 1 169 ? -5.090 2.247 18.445 1.00 95.69 169 MET A O 1
ATOM 1386 N N . ARG A 1 170 ? -6.476 4.011 18.368 1.00 94.06 170 ARG A N 1
ATOM 1387 C CA . ARG A 1 170 ? -6.858 3.963 19.787 1.00 94.06 170 ARG A CA 1
ATOM 1388 C C . ARG A 1 170 ? -8.195 3.280 20.039 1.00 94.06 170 ARG A C 1
ATOM 1390 O O . ARG A 1 170 ? -8.349 2.645 21.075 1.00 94.06 170 ARG A O 1
ATOM 1397 N N . PHE A 1 171 ? -9.160 3.481 19.148 1.00 95.56 171 PHE A N 1
ATOM 1398 C CA . PHE A 1 171 ? -10.561 3.108 19.376 1.00 95.56 171 PHE A CA 1
ATOM 1399 C C . PHE A 1 171 ? -11.151 2.242 18.262 1.00 95.56 171 PHE A C 1
ATOM 1401 O O . PHE A 1 171 ? -12.247 1.715 18.421 1.00 95.56 171 PHE A O 1
ATOM 1408 N N . GLY A 1 172 ? -10.453 2.128 17.136 1.00 94.62 172 GLY A N 1
ATOM 1409 C CA . GLY A 1 172 ? -10.896 1.363 15.983 1.00 94.62 172 GLY A CA 1
ATOM 1410 C C . GLY A 1 172 ? -10.747 -0.133 16.217 1.00 94.62 172 GLY A C 1
ATOM 1411 O O . GLY A 1 172 ? -9.872 -0.591 16.956 1.00 94.62 172 GLY A O 1
ATOM 1412 N N . GLN A 1 173 ? -11.598 -0.903 15.546 1.00 95.81 173 GLN A N 1
ATOM 1413 C CA . GLN A 1 173 ? -11.505 -2.355 15.558 1.00 95.81 173 GLN A CA 1
ATOM 1414 C C . GLN A 1 173 ? -10.159 -2.798 14.944 1.00 95.81 173 GLN A C 1
ATOM 1416 O O . GLN A 1 173 ? -9.789 -2.300 13.874 1.00 95.81 173 GLN A O 1
ATOM 1421 N N . PRO A 1 174 ? -9.416 -3.721 15.581 1.00 97.19 174 PRO A N 1
ATOM 1422 C CA . PRO A 1 174 ? -8.205 -4.283 14.994 1.00 97.19 174 PRO A CA 1
ATOM 1423 C C . PRO A 1 174 ? -8.517 -5.098 13.735 1.00 97.19 174 PRO A C 1
ATOM 1425 O O . PRO A 1 174 ? -9.378 -5.978 13.754 1.00 97.19 174 PRO A O 1
ATOM 1428 N N . LEU A 1 175 ? -7.783 -4.841 12.653 1.00 97.75 175 LEU A N 1
ATOM 1429 C CA . LEU A 1 175 ? -7.755 -5.677 11.455 1.00 97.75 175 LEU A CA 1
ATOM 1430 C C . LEU A 1 175 ? -6.323 -6.147 11.221 1.00 97.75 175 LEU A C 1
ATOM 1432 O O . LEU A 1 175 ? -5.412 -5.337 11.036 1.00 97.75 175 LEU A O 1
ATOM 1436 N N . VAL A 1 176 ? -6.131 -7.462 11.233 1.00 98.31 176 VAL A N 1
ATOM 1437 C CA . VAL A 1 176 ? -4.805 -8.074 11.187 1.00 98.31 176 VAL A CA 1
ATOM 1438 C C . VAL A 1 176 ? -4.516 -8.631 9.799 1.00 98.31 176 VAL A C 1
ATOM 1440 O O . VAL A 1 176 ? -5.3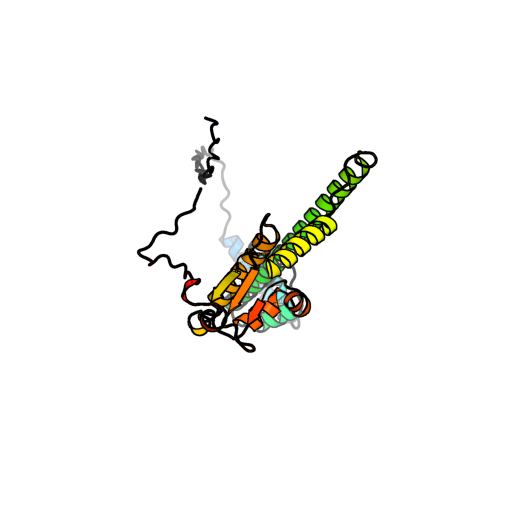02 -9.399 9.249 1.00 98.31 176 VAL A O 1
ATOM 1443 N N . TYR A 1 177 ? -3.351 -8.280 9.267 1.00 98.19 177 TYR A N 1
ATOM 1444 C CA . TYR A 1 177 ? -2.716 -8.951 8.143 1.00 98.19 177 TYR A CA 1
ATOM 1445 C C . TYR A 1 177 ? -1.620 -9.878 8.668 1.00 98.19 177 TYR A C 1
ATOM 1447 O O . TYR A 1 177 ? -0.661 -9.423 9.297 1.00 98.19 177 TYR A O 1
ATOM 1455 N N . ASP A 1 178 ? -1.777 -11.176 8.411 1.00 97.25 178 ASP A N 1
ATOM 1456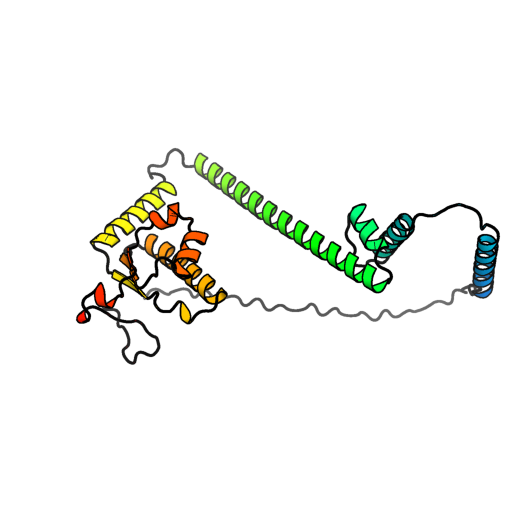 C CA . ASP A 1 178 ? -0.797 -12.205 8.752 1.00 97.25 178 ASP A CA 1
ATOM 1457 C C . ASP A 1 178 ? 0.302 -12.279 7.678 1.00 97.25 178 ASP A C 1
ATOM 1459 O O . ASP A 1 178 ? 0.053 -12.689 6.543 1.00 97.25 178 ASP A O 1
ATOM 1463 N N . MET A 1 179 ? 1.520 -11.867 8.037 1.00 96.75 179 MET A N 1
ATOM 1464 C CA . MET A 1 179 ? 2.681 -11.815 7.140 1.00 96.75 179 MET A CA 1
ATOM 1465 C C . MET A 1 179 ? 3.533 -13.095 7.177 1.00 96.75 179 MET A C 1
ATOM 1467 O O . MET A 1 179 ? 4.648 -13.112 6.658 1.00 96.75 179 MET A O 1
ATOM 1471 N N . SER A 1 180 ? 3.027 -14.193 7.749 1.00 94.62 180 SER A N 1
ATOM 1472 C CA . SER A 1 180 ? 3.748 -15.476 7.832 1.00 94.62 180 SER A CA 1
ATOM 1473 C C . SER A 1 180 ? 3.917 -16.211 6.489 1.00 94.62 180 SER A C 1
ATOM 1475 O O . SER A 1 180 ? 4.674 -17.177 6.396 1.00 94.62 180 SER A O 1
ATOM 1477 N N . TYR A 1 181 ? 3.271 -15.744 5.416 1.00 95.12 181 TYR A N 1
ATOM 1478 C CA . TYR A 1 181 ? 3.240 -16.420 4.111 1.00 95.12 181 TYR A CA 1
ATOM 1479 C C . TYR A 1 181 ? 4.393 -16.052 3.165 1.00 95.12 181 TYR A C 1
ATOM 1481 O O . TYR A 1 181 ? 4.366 -16.415 1.988 1.00 95.12 181 TYR A O 1
ATOM 1489 N N . GLU A 1 182 ? 5.424 -15.357 3.656 1.00 93.38 182 GLU A N 1
ATOM 1490 C CA . GLU A 1 182 ? 6.544 -14.869 2.841 1.00 93.38 182 GLU A CA 1
ATOM 1491 C C . GLU A 1 182 ? 7.199 -15.975 1.998 1.00 93.38 182 GLU A C 1
ATOM 1493 O O . GLU A 1 182 ? 7.360 -15.835 0.786 1.00 93.38 182 GLU A O 1
ATOM 1498 N N . GLN A 1 183 ? 7.511 -17.105 2.633 1.00 94.25 183 GLN A N 1
ATOM 1499 C CA . GLN A 1 183 ? 8.190 -18.252 2.021 1.00 94.25 183 GLN A CA 1
ATOM 1500 C C . GLN A 1 183 ? 7.345 -19.011 0.985 1.00 94.25 183 GLN A C 1
ATOM 1502 O O . GLN A 1 183 ? 7.873 -19.834 0.238 1.00 94.25 183 GLN A O 1
ATOM 1507 N N . HIS A 1 184 ? 6.036 -18.753 0.935 1.00 96.00 184 HIS A N 1
ATOM 1508 C CA . HIS A 1 184 ? 5.105 -19.426 0.031 1.00 96.00 184 HIS A CA 1
ATO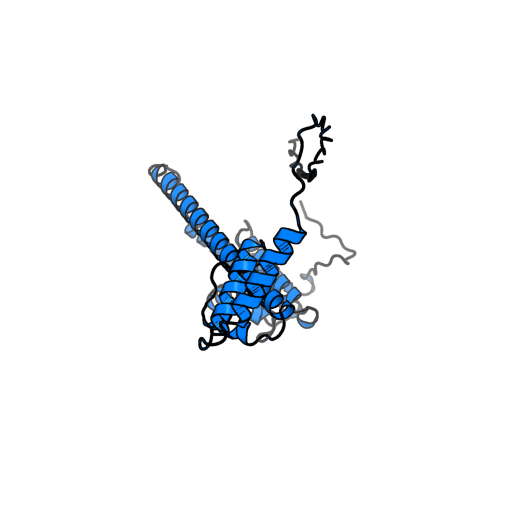M 1509 C C . HIS A 1 184 ? 4.838 -18.635 -1.255 1.00 96.00 184 HIS A C 1
ATOM 1511 O O . HIS A 1 184 ? 4.071 -19.094 -2.100 1.00 96.00 184 HIS A O 1
ATOM 1517 N N . MET A 1 185 ? 5.463 -17.467 -1.429 1.00 96.31 185 MET A N 1
ATOM 1518 C CA . MET A 1 185 ? 5.260 -16.611 -2.595 1.00 96.31 185 MET A CA 1
ATOM 1519 C C . MET A 1 185 ? 6.522 -16.475 -3.435 1.00 96.31 185 MET A C 1
ATOM 1521 O O . MET A 1 185 ? 7.628 -16.264 -2.938 1.00 96.31 185 MET A O 1
ATOM 1525 N N . SER A 1 186 ? 6.343 -16.494 -4.753 1.00 96.88 186 SER A N 1
ATOM 1526 C CA . SER A 1 186 ? 7.364 -16.019 -5.680 1.00 96.88 186 SER A CA 1
ATOM 1527 C C . SER A 1 186 ? 7.571 -14.508 -5.539 1.00 96.88 186 SER A C 1
ATOM 1529 O O . SER A 1 186 ? 6.705 -13.770 -5.065 1.00 96.88 186 SER A O 1
ATOM 1531 N N . ARG A 1 187 ? 8.692 -13.995 -6.060 1.00 95.12 187 ARG A N 1
ATOM 1532 C CA . ARG A 1 187 ? 8.963 -12.548 -6.091 1.00 95.12 187 ARG A CA 1
ATOM 1533 C C . ARG A 1 187 ? 7.820 -11.735 -6.710 1.00 95.12 187 ARG A C 1
ATOM 1535 O O . ARG A 1 187 ? 7.518 -10.647 -6.235 1.00 95.12 187 ARG A O 1
ATOM 1542 N N . ARG A 1 188 ? 7.194 -12.239 -7.779 1.00 96.50 188 ARG A N 1
ATOM 1543 C CA . ARG A 1 188 ? 6.105 -11.522 -8.460 1.00 96.50 188 ARG A CA 1
ATOM 1544 C C . ARG A 1 188 ? 4.832 -11.503 -7.617 1.00 96.50 188 ARG A C 1
ATOM 1546 O O . ARG A 1 188 ? 4.133 -10.496 -7.607 1.00 96.50 188 ARG A O 1
ATOM 1553 N N . GLU A 1 189 ? 4.528 -12.599 -6.933 1.00 97.56 189 GLU A N 1
ATOM 1554 C CA . GLU A 1 189 ? 3.388 -12.672 -6.015 1.00 97.56 189 GLU A CA 1
ATOM 1555 C C . GLU A 1 189 ? 3.615 -11.770 -4.807 1.00 97.56 189 GLU A C 1
ATOM 1557 O O . GLU A 1 189 ? 2.742 -10.968 -4.510 1.00 97.56 189 GLU A O 1
ATOM 1562 N N . MET A 1 190 ? 4.817 -11.777 -4.226 1.00 96.50 190 MET A N 1
ATOM 1563 C CA . MET A 1 190 ? 5.219 -10.847 -3.167 1.00 96.50 190 MET A CA 1
ATOM 1564 C C . MET A 1 190 ? 5.009 -9.382 -3.578 1.00 96.50 190 MET A C 1
ATOM 1566 O O . MET A 1 190 ? 4.377 -8.599 -2.871 1.00 96.50 190 MET A O 1
ATOM 1570 N N . GLU A 1 191 ? 5.483 -9.012 -4.771 1.00 96.62 191 GLU A N 1
ATOM 1571 C CA . GLU A 1 191 ? 5.280 -7.676 -5.328 1.00 96.62 191 GLU A CA 1
ATOM 1572 C C . GLU A 1 191 ? 3.783 -7.342 -5.505 1.00 96.62 191 GLU A C 1
ATOM 1574 O O . GLU A 1 191 ? 3.368 -6.198 -5.295 1.00 96.62 191 GLU A O 1
ATOM 1579 N N . ASN A 1 192 ? 2.945 -8.306 -5.875 1.00 97.62 192 ASN A N 1
ATOM 1580 C CA . ASN A 1 192 ? 1.504 -8.081 -5.980 1.00 97.62 192 ASN A CA 1
ATOM 1581 C C . ASN A 1 192 ? 0.848 -7.940 -4.601 1.00 97.62 192 ASN A C 1
ATOM 1583 O O . ASN A 1 192 ? 0.052 -7.023 -4.411 1.00 97.62 192 ASN A O 1
ATOM 1587 N N . THR A 1 193 ? 1.212 -8.785 -3.637 1.00 97.62 193 THR A N 1
ATOM 1588 C CA . THR A 1 193 ? 0.702 -8.748 -2.261 1.00 97.62 193 THR A CA 1
ATOM 1589 C C . THR A 1 193 ? 0.993 -7.402 -1.616 1.00 97.62 193 THR A C 1
ATOM 1591 O O . THR A 1 193 ? 0.090 -6.763 -1.084 1.00 97.62 193 THR A O 1
ATOM 1594 N N . VAL A 1 194 ? 2.218 -6.887 -1.758 1.00 97.31 194 VAL A N 1
ATOM 1595 C CA . VAL A 1 194 ? 2.546 -5.545 -1.262 1.00 97.31 194 VAL A CA 1
ATOM 1596 C C . VAL A 1 194 ? 1.724 -4.463 -1.967 1.00 97.31 194 VAL A C 1
ATOM 1598 O O . VAL A 1 194 ? 1.277 -3.527 -1.312 1.00 97.31 194 VAL A O 1
ATOM 1601 N N . ALA A 1 195 ? 1.448 -4.591 -3.270 1.00 97.62 195 ALA A N 1
ATOM 1602 C CA . ALA A 1 195 ? 0.553 -3.657 -3.964 1.00 97.62 195 ALA A CA 1
ATOM 1603 C C . ALA A 1 195 ? -0.849 -3.624 -3.332 1.00 97.62 195 ALA A C 1
ATOM 1605 O O . ALA A 1 195 ? -1.404 -2.548 -3.120 1.00 97.62 195 ALA A O 1
ATOM 1606 N N . GLN A 1 196 ? -1.394 -4.799 -3.012 1.00 97.81 196 GLN A N 1
ATOM 1607 C CA . GLN A 1 196 ? -2.716 -4.946 -2.405 1.00 97.81 196 GLN A CA 1
ATOM 1608 C C . GLN A 1 196 ? -2.750 -4.408 -0.972 1.00 97.81 196 GLN A C 1
ATOM 1610 O O . GLN A 1 196 ? -3.703 -3.724 -0.607 1.00 97.81 196 GLN A O 1
ATOM 1615 N N . LEU A 1 197 ? -1.697 -4.636 -0.179 1.00 97.56 197 LEU A N 1
ATOM 1616 C CA . LEU A 1 197 ? -1.565 -4.058 1.163 1.00 97.56 197 LEU A CA 1
ATOM 1617 C C . LEU A 1 197 ? -1.559 -2.526 1.117 1.00 97.56 197 LEU A C 1
ATOM 1619 O O . LEU A 1 197 ? -2.241 -1.882 1.913 1.00 97.56 197 LEU A O 1
ATOM 1623 N N . MET A 1 198 ? -0.834 -1.938 0.160 1.00 96.88 198 MET A N 1
ATOM 1624 C CA . MET A 1 198 ? -0.826 -0.485 -0.037 1.00 96.88 198 MET A CA 1
ATOM 1625 C C . MET A 1 198 ? -2.200 0.056 -0.423 1.00 96.88 198 MET A C 1
ATOM 1627 O O . MET A 1 198 ? -2.639 1.090 0.078 1.00 96.88 198 MET A O 1
ATOM 1631 N N . GLU A 1 199 ? -2.892 -0.643 -1.317 1.00 97.00 199 GLU A N 1
ATOM 1632 C CA . GLU A 1 199 ? -4.238 -0.264 -1.719 1.00 97.00 199 GLU A CA 1
ATOM 1633 C C . GLU A 1 199 ? -5.223 -0.367 -0.547 1.00 97.00 199 GLU A C 1
ATOM 1635 O O . GLU A 1 199 ? -5.992 0.570 -0.317 1.00 97.00 199 GLU A O 1
ATOM 1640 N N . SER A 1 200 ? -5.163 -1.451 0.233 1.00 97.50 200 SER A N 1
ATOM 1641 C CA . SER A 1 200 ? -5.996 -1.618 1.424 1.00 97.50 200 SER A CA 1
ATOM 1642 C C . SER A 1 200 ? -5.748 -0.529 2.460 1.00 97.50 200 SER A C 1
ATOM 1644 O O . SER A 1 200 ? -6.717 -0.033 3.029 1.00 97.50 200 SER A O 1
ATOM 1646 N N . GLU A 1 201 ? -4.493 -0.167 2.730 1.00 96.12 201 GLU A N 1
ATOM 1647 C CA . GLU A 1 201 ? -4.168 0.921 3.656 1.00 96.12 201 GLU A CA 1
ATOM 1648 C C . GLU A 1 201 ? -4.790 2.234 3.173 1.00 96.12 201 GLU A C 1
ATOM 1650 O O . GLU A 1 201 ? -5.493 2.907 3.930 1.00 96.12 201 GLU A O 1
ATOM 1655 N N . GLY A 1 202 ? -4.635 2.540 1.883 1.00 94.50 202 GLY A N 1
ATOM 1656 C CA . GLY A 1 202 ? -5.200 3.744 1.289 1.00 94.50 202 GLY A CA 1
ATOM 1657 C C . GLY A 1 202 ? -6.731 3.779 1.342 1.00 94.50 202 GLY A C 1
ATOM 1658 O O . GLY A 1 202 ? -7.311 4.844 1.561 1.00 94.50 202 GLY A O 1
ATOM 1659 N N . TRP A 1 203 ? -7.406 2.641 1.152 1.00 96.38 203 TRP A N 1
ATOM 1660 C CA . TRP A 1 203 ? -8.861 2.543 1.310 1.00 96.38 203 TRP A CA 1
ATOM 1661 C C . TRP A 1 203 ? -9.297 2.688 2.764 1.00 96.38 203 TRP A C 1
ATOM 1663 O O . TRP A 1 203 ? -10.232 3.442 3.028 1.00 96.38 203 TRP A O 1
ATOM 1673 N N . ASN A 1 204 ? -8.595 2.040 3.694 1.00 96.50 204 ASN A N 1
ATOM 1674 C CA . ASN A 1 204 ? -8.869 2.147 5.122 1.00 96.50 204 ASN A CA 1
ATOM 1675 C C . ASN A 1 204 ? -8.758 3.601 5.597 1.00 96.50 204 ASN A C 1
ATOM 1677 O O . ASN A 1 204 ? -9.664 4.120 6.239 1.00 96.50 204 ASN A O 1
ATOM 1681 N N . ARG A 1 205 ? -7.707 4.313 5.179 1.00 92.50 205 ARG A N 1
ATOM 1682 C CA . ARG A 1 205 ? -7.496 5.729 5.513 1.00 92.50 205 ARG A CA 1
ATOM 1683 C C . ARG A 1 205 ? -8.629 6.644 5.021 1.00 92.50 205 ARG A C 1
ATOM 1685 O O . ARG A 1 205 ? -8.928 7.663 5.642 1.00 92.50 205 ARG A O 1
ATOM 1692 N N . ARG A 1 206 ? -9.269 6.288 3.902 1.00 93.19 206 ARG A N 1
ATOM 1693 C CA . ARG A 1 206 ? -10.411 7.020 3.327 1.00 93.19 206 ARG A CA 1
ATOM 1694 C C . ARG A 1 206 ? -11.764 6.603 3.909 1.00 93.19 206 ARG A C 1
ATOM 1696 O O . ARG A 1 206 ? -12.757 7.270 3.613 1.00 93.19 206 ARG A O 1
ATOM 1703 N N . ALA A 1 207 ? -11.824 5.534 4.701 1.00 94.44 207 ALA A N 1
ATOM 1704 C CA . ALA A 1 207 ? -13.064 5.065 5.300 1.00 94.44 207 ALA A CA 1
ATOM 1705 C C . ALA A 1 207 ? -13.648 6.111 6.265 1.00 94.44 207 ALA A C 1
ATOM 1707 O O . ALA A 1 207 ? -12.941 6.944 6.842 1.00 94.44 207 ALA A O 1
ATOM 1708 N N . ALA A 1 208 ? -14.974 6.090 6.418 1.00 93.12 208 ALA A N 1
ATOM 1709 C CA . ALA A 1 208 ? -15.643 6.910 7.424 1.00 93.12 208 ALA A CA 1
ATOM 1710 C C . ALA A 1 208 ? -15.266 6.453 8.842 1.00 93.12 208 ALA A C 1
ATOM 1712 O O . ALA A 1 208 ? -15.043 7.302 9.702 1.00 93.12 208 ALA A O 1
ATOM 1713 N N . ASP A 1 209 ? -15.134 5.137 9.019 1.00 94.25 209 ASP A N 1
ATOM 1714 C CA . ASP A 1 209 ? -14.715 4.463 10.244 1.00 94.25 209 ASP A CA 1
ATOM 1715 C C . ASP A 1 209 ? -13.566 3.487 9.916 1.00 94.25 209 ASP A C 1
ATOM 1717 O O . ASP A 1 209 ? -13.818 2.376 9.442 1.00 94.25 209 ASP A O 1
ATOM 1721 N N . PRO A 1 210 ? -12.299 3.935 9.997 1.00 97.19 210 PRO A N 1
ATOM 1722 C CA . PRO A 1 210 ? -11.145 3.095 9.690 1.00 97.19 210 PRO A CA 1
ATOM 1723 C C . PRO A 1 210 ? -10.885 2.029 10.760 1.00 97.19 210 PRO A C 1
ATOM 1725 O O . PRO A 1 210 ? -11.061 2.262 11.953 1.00 97.19 210 PRO A O 1
ATOM 1728 N N . PHE A 1 211 ? -10.332 0.896 10.339 1.00 98.00 211 PHE A N 1
ATOM 1729 C CA . PHE A 1 211 ? -9.750 -0.099 11.238 1.00 98.00 211 PHE A CA 1
ATOM 1730 C C . PHE A 1 211 ? -8.374 0.344 11.741 1.00 98.00 211 PHE A C 1
ATOM 1732 O O . PHE A 1 211 ? -7.645 1.064 11.046 1.00 98.00 211 PHE A O 1
ATOM 1739 N N . HIS A 1 212 ? -7.966 -0.165 12.904 1.00 97.88 212 HIS A N 1
ATOM 1740 C CA . HIS A 1 212 ? -6.555 -0.173 13.276 1.00 97.88 212 HIS A CA 1
ATOM 1741 C C . HIS A 1 212 ? -5.865 -1.327 12.548 1.00 97.88 212 HIS A C 1
ATOM 1743 O O . HIS A 1 212 ? -6.114 -2.495 12.845 1.00 97.88 212 HIS A O 1
ATOM 1749 N N . LEU A 1 213 ? -5.014 -1.015 11.571 1.00 97.75 213 LEU A N 1
ATOM 1750 C CA . LEU A 1 213 ? -4.305 -2.046 10.817 1.00 97.75 213 LEU A CA 1
ATOM 1751 C C . 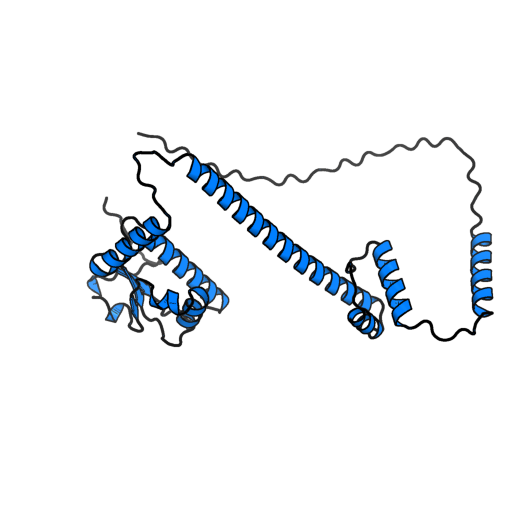LEU A 1 213 ? -3.105 -2.569 11.607 1.00 97.75 213 LEU A C 1
ATOM 1753 O O . LEU A 1 213 ? -2.238 -1.797 12.024 1.00 97.75 213 LEU A O 1
ATOM 1757 N N . HIS A 1 214 ? -3.033 -3.890 11.735 1.00 98.06 214 HIS A N 1
ATOM 1758 C CA . HIS A 1 214 ? -1.915 -4.608 12.330 1.00 98.06 214 HIS A CA 1
ATOM 1759 C C . HIS A 1 214 ? -1.243 -5.490 11.285 1.00 98.06 214 HIS A C 1
ATOM 1761 O O . HIS A 1 214 ? -1.894 -6.328 10.666 1.00 98.06 214 HIS A O 1
ATOM 1767 N N . PHE A 1 215 ? 0.060 -5.316 11.089 1.00 97.81 215 PHE A N 1
ATOM 1768 C CA . PHE A 1 215 ? 0.878 -6.217 10.280 1.00 97.81 215 PHE A CA 1
ATOM 1769 C C . PHE A 1 215 ? 1.667 -7.100 11.245 1.00 97.81 215 PHE A C 1
ATOM 1771 O O . PHE A 1 215 ? 2.652 -6.650 11.831 1.00 97.81 215 PHE A O 1
ATOM 1778 N N . CYS A 1 216 ? 1.190 -8.327 11.449 1.00 97.81 216 CYS A N 1
ATOM 1779 C CA . CYS A 1 216 ? 1.769 -9.287 12.390 1.00 97.81 216 CYS A CA 1
ATOM 1780 C C . CYS A 1 216 ? 2.660 -10.294 11.660 1.00 97.81 216 CYS A C 1
ATOM 1782 O O . CYS A 1 216 ? 2.410 -10.622 10.501 1.00 97.81 216 CYS A O 1
ATOM 1784 N N . GLY A 1 217 ? 3.684 -10.806 12.342 1.00 96.56 217 GLY A N 1
ATOM 1785 C CA . GLY A 1 217 ? 4.656 -11.731 11.756 1.00 96.56 217 GLY A CA 1
ATOM 1786 C C . GLY A 1 217 ? 5.594 -11.084 10.731 1.00 96.56 217 GLY A C 1
ATOM 1787 O O . GLY A 1 217 ? 6.214 -11.797 9.943 1.00 96.56 217 GLY A O 1
ATOM 1788 N N . LEU A 1 218 ? 5.688 -9.749 10.701 1.00 96.50 218 LEU A N 1
ATOM 1789 C CA . LEU A 1 218 ? 6.505 -9.028 9.728 1.00 96.50 218 LEU A CA 1
ATOM 1790 C C . LEU A 1 218 ? 7.982 -9.110 10.121 1.00 96.50 218 LEU A C 1
ATOM 1792 O O . LEU A 1 218 ? 8.408 -8.447 11.062 1.00 96.50 218 LEU A O 1
ATOM 1796 N N . GLN A 1 219 ? 8.763 -9.893 9.379 1.00 95.44 219 GLN A N 1
ATOM 1797 C CA . GLN A 1 219 ? 10.186 -10.072 9.661 1.00 95.44 219 GLN A CA 1
ATOM 1798 C C . GLN A 1 219 ? 10.991 -8.791 9.355 1.00 95.44 219 GLN A C 1
ATOM 1800 O O . GLN A 1 219 ? 10.797 -8.194 8.288 1.00 95.44 219 GLN A O 1
ATOM 1805 N N . PRO A 1 220 ? 11.921 -8.375 10.238 1.00 91.19 220 PRO A N 1
ATOM 1806 C CA . PRO A 1 220 ? 12.653 -7.109 10.121 1.00 91.19 220 PRO A CA 1
ATOM 1807 C C . PRO A 1 220 ? 13.592 -7.070 8.905 1.00 91.19 220 PRO A C 1
ATOM 1809 O O . PRO A 1 220 ? 13.818 -6.006 8.333 1.00 91.19 220 PRO A O 1
ATOM 1812 N N . ASP A 1 221 ? 14.060 -8.234 8.456 1.00 90.69 221 ASP A N 1
ATOM 1813 C CA . ASP A 1 221 ? 14.886 -8.403 7.254 1.00 90.69 221 ASP A CA 1
ATOM 1814 C C . ASP A 1 221 ? 14.170 -9.218 6.159 1.00 90.69 221 ASP A C 1
ATOM 1816 O O . ASP A 1 221 ? 14.797 -9.753 5.243 1.00 90.69 221 ASP A O 1
ATOM 1820 N N . GLY A 1 222 ? 12.839 -9.315 6.249 1.00 93.38 222 GLY A N 1
ATOM 1821 C CA . GLY A 1 222 ? 12.007 -10.060 5.306 1.00 93.38 222 GLY A CA 1
ATOM 1822 C C . GLY A 1 222 ? 11.797 -9.351 3.965 1.00 93.38 222 GLY A C 1
ATOM 1823 O O . GLY A 1 222 ? 11.872 -8.120 3.837 1.00 93.38 222 GLY A O 1
ATOM 1824 N N . ALA A 1 223 ? 11.453 -10.137 2.948 1.00 94.94 223 ALA A N 1
ATOM 1825 C CA . ALA A 1 223 ? 11.088 -9.677 1.615 1.00 94.94 223 ALA A CA 1
ATOM 1826 C C . ALA A 1 223 ? 9.892 -8.714 1.640 1.00 94.94 223 ALA A C 1
ATOM 1828 O O . ALA A 1 223 ? 9.875 -7.752 0.865 1.00 94.94 223 ALA A O 1
ATOM 1829 N N . TYR A 1 224 ? 8.934 -8.918 2.553 1.00 95.62 224 TYR A N 1
ATOM 1830 C CA . TYR A 1 224 ? 7.824 -7.985 2.751 1.00 95.62 224 TYR A CA 1
ATOM 1831 C C . TYR A 1 224 ? 8.312 -6.581 3.105 1.00 95.62 224 TYR A C 1
ATOM 1833 O O . TYR A 1 224 ? 7.959 -5.615 2.423 1.00 95.62 224 TYR A O 1
ATOM 1841 N N . LEU A 1 225 ? 9.127 -6.453 4.159 1.00 94.94 225 LEU A N 1
ATOM 1842 C CA . LEU A 1 225 ? 9.566 -5.149 4.651 1.00 94.94 225 LEU A CA 1
ATOM 1843 C C . LEU A 1 225 ? 10.465 -4.446 3.631 1.00 94.94 225 LEU A C 1
ATOM 1845 O O . LEU A 1 225 ? 10.330 -3.237 3.420 1.00 94.94 225 LEU A O 1
ATOM 1849 N N . HIS A 1 226 ? 11.333 -5.199 2.950 1.00 95.44 226 HIS A N 1
ATOM 1850 C CA . HIS A 1 226 ? 12.154 -4.667 1.866 1.00 95.44 226 HIS A CA 1
ATOM 1851 C C . HIS A 1 226 ? 11.291 -4.056 0.751 1.00 95.44 226 HIS A C 1
ATOM 1853 O O . HIS A 1 226 ? 11.521 -2.923 0.323 1.00 95.44 226 HIS A O 1
ATOM 1859 N N . GLU A 1 227 ? 10.267 -4.781 0.301 1.00 96.19 227 GLU A N 1
ATOM 1860 C CA . GLU A 1 227 ? 9.384 -4.335 -0.774 1.00 96.19 227 GLU A CA 1
ATOM 1861 C C . GLU A 1 227 ? 8.479 -3.167 -0.347 1.00 96.19 227 GLU A C 1
ATOM 1863 O O . GLU A 1 227 ? 8.298 -2.215 -1.111 1.00 96.19 227 GLU A O 1
ATOM 1868 N N . LEU A 1 228 ? 7.962 -3.187 0.886 1.00 95.56 228 LEU A N 1
ATOM 1869 C CA . LEU A 1 228 ? 7.170 -2.097 1.464 1.00 95.56 228 LEU A CA 1
ATOM 1870 C C . LEU A 1 228 ? 7.983 -0.800 1.539 1.00 95.56 228 LEU A C 1
ATOM 1872 O O . LEU A 1 228 ? 7.539 0.232 1.028 1.00 95.56 228 LEU A O 1
ATOM 1876 N N . ARG A 1 229 ? 9.208 -0.855 2.079 1.00 95.12 229 ARG A N 1
ATOM 1877 C CA . ARG A 1 229 ? 10.124 0.297 2.125 1.00 95.12 229 ARG A CA 1
ATOM 1878 C C . ARG A 1 229 ? 10.517 0.775 0.731 1.00 95.12 229 ARG A C 1
ATOM 1880 O O . ARG A 1 229 ? 10.603 1.981 0.514 1.00 95.12 229 ARG A O 1
ATOM 1887 N N . ARG A 1 230 ? 10.699 -0.135 -0.234 1.00 95.19 230 ARG A N 1
ATOM 1888 C CA . ARG A 1 230 ? 10.987 0.220 -1.635 1.00 95.19 230 ARG A CA 1
ATOM 1889 C C . ARG A 1 230 ? 9.857 1.030 -2.271 1.00 95.19 230 ARG A C 1
ATOM 1891 O O . ARG A 1 230 ? 10.140 1.939 -3.049 1.00 95.19 230 ARG A O 1
ATOM 1898 N N . ARG A 1 231 ? 8.591 0.699 -1.986 1.00 94.69 231 ARG A N 1
ATOM 1899 C CA . ARG A 1 231 ? 7.431 1.350 -2.623 1.00 94.69 231 ARG A CA 1
ATOM 1900 C C . ARG A 1 231 ? 6.931 2.591 -1.913 1.00 94.69 231 ARG A C 1
ATOM 1902 O O . ARG A 1 231 ? 6.612 3.563 -2.590 1.00 94.69 231 ARG A O 1
ATOM 1909 N N . TYR A 1 232 ? 6.842 2.557 -0.587 1.00 92.62 232 TYR A N 1
ATOM 1910 C CA . TYR A 1 232 ? 6.478 3.740 0.188 1.00 92.62 232 TYR A CA 1
ATOM 1911 C C . TYR A 1 232 ? 7.626 4.749 0.248 1.00 92.62 232 TYR A C 1
ATOM 1913 O O . TYR A 1 232 ? 7.388 5.952 0.279 1.00 92.62 232 TYR A O 1
ATOM 1921 N N . GLY A 1 233 ? 8.870 4.269 0.235 1.00 93.56 233 GLY A N 1
ATOM 1922 C CA . GLY A 1 233 ? 10.025 5.024 0.702 1.00 93.56 233 GLY A CA 1
ATOM 1923 C C . GLY A 1 233 ? 10.147 4.918 2.222 1.00 93.56 233 GLY A C 1
ATOM 1924 O O . GLY A 1 233 ? 9.141 4.900 2.933 1.00 93.56 233 GLY A O 1
ATOM 1925 N N . SER A 1 234 ? 11.381 4.862 2.733 1.00 88.88 234 SER A N 1
ATOM 1926 C CA . SER A 1 234 ? 11.641 4.644 4.165 1.00 88.88 234 SER A CA 1
ATOM 1927 C C . SER A 1 234 ? 10.926 5.665 5.053 1.00 88.88 234 SER A C 1
ATOM 1929 O O . SER A 1 234 ? 10.261 5.291 6.006 1.00 88.88 234 SER A O 1
ATOM 1931 N N . HIS A 1 235 ? 10.963 6.945 4.673 1.00 91.81 235 HIS A N 1
ATOM 1932 C CA . HIS A 1 235 ? 10.330 8.016 5.443 1.00 91.81 235 HIS A CA 1
ATOM 1933 C C . HIS A 1 235 ? 8.806 7.878 5.547 1.00 91.81 235 HIS A C 1
ATOM 1935 O O . HIS A 1 235 ? 8.234 8.094 6.609 1.00 91.81 235 HIS A O 1
ATOM 1941 N N . THR A 1 236 ? 8.137 7.536 4.445 1.00 91.88 236 THR A N 1
ATOM 1942 C CA . THR A 1 236 ? 6.676 7.408 4.428 1.00 91.88 236 THR A CA 1
ATOM 1943 C C . THR A 1 236 ? 6.227 6.148 5.149 1.00 91.88 236 THR A C 1
ATOM 1945 O O . THR A 1 236 ? 5.213 6.194 5.835 1.00 91.88 236 THR A O 1
ATOM 1948 N N . TRP A 1 237 ? 6.987 5.054 5.033 1.00 93.81 237 TRP A N 1
ATOM 1949 C CA . TRP A 1 237 ? 6.740 3.824 5.785 1.00 93.81 237 TRP A CA 1
ATOM 1950 C C . TRP A 1 237 ? 6.709 4.083 7.297 1.00 93.81 237 TRP A C 1
ATOM 1952 O O . TRP A 1 237 ? 5.752 3.690 7.958 1.00 93.81 237 TRP A O 1
ATOM 1962 N N . ASP A 1 238 ? 7.688 4.825 7.816 1.00 90.38 238 ASP A N 1
ATOM 1963 C CA . ASP A 1 238 ? 7.793 5.135 9.249 1.00 90.38 238 ASP A CA 1
ATOM 1964 C C . ASP A 1 238 ? 6.683 6.083 9.756 1.00 90.38 238 ASP A C 1
ATOM 1966 O O . ASP A 1 238 ? 6.482 6.224 10.960 1.00 90.38 238 ASP A O 1
ATOM 1970 N N . GLN A 1 239 ? 5.953 6.742 8.850 1.00 91.69 239 GLN A N 1
ATOM 1971 C CA . GLN A 1 239 ? 4.831 7.634 9.172 1.00 91.69 239 GLN A CA 1
ATOM 1972 C C . GLN A 1 239 ? 3.460 6.968 9.054 1.00 91.69 239 GLN A C 1
ATOM 1974 O O . GLN A 1 239 ? 2.445 7.610 9.339 1.00 91.69 239 GLN A O 1
ATOM 1979 N N . LEU A 1 240 ? 3.394 5.719 8.589 1.00 93.31 240 LEU A N 1
ATOM 1980 C CA . LEU A 1 240 ? 2.121 5.025 8.460 1.00 93.31 240 LEU A CA 1
ATOM 1981 C C . LEU A 1 240 ? 1.501 4.794 9.839 1.00 93.31 240 LEU A C 1
ATOM 1983 O O . LEU A 1 240 ? 2.154 4.347 10.778 1.00 93.31 240 LEU A O 1
ATOM 1987 N N . LEU A 1 241 ? 0.199 5.058 9.935 1.00 94.69 241 LEU A N 1
ATOM 1988 C CA . LEU A 1 241 ? -0.602 4.831 11.138 1.00 94.69 241 LEU A CA 1
ATOM 1989 C C . LEU A 1 241 ? -1.056 3.366 11.193 1.00 94.69 241 LEU A C 1
ATOM 1991 O O . LEU A 1 241 ? -2.247 3.058 11.157 1.00 94.69 241 LEU A O 1
ATOM 1995 N N . ILE A 1 242 ? -0.071 2.470 11.203 1.00 95.56 242 ILE A N 1
ATOM 1996 C CA . ILE A 1 242 ? -0.227 1.017 11.265 1.00 95.56 242 ILE A CA 1
ATOM 1997 C C . ILE A 1 242 ? 0.663 0.466 12.378 1.00 95.56 242 ILE A C 1
ATOM 1999 O O . ILE A 1 242 ? 1.756 0.975 12.620 1.00 95.56 242 ILE A O 1
ATOM 2003 N N . THR A 1 243 ? 0.229 -0.610 13.026 1.00 96.88 243 THR A N 1
ATOM 2004 C CA . THR A 1 243 ? 1.070 -1.330 13.987 1.00 96.88 243 THR A CA 1
ATOM 2005 C C . THR A 1 243 ? 1.766 -2.485 13.276 1.00 96.88 243 THR A C 1
ATOM 2007 O O . THR A 1 243 ? 1.153 -3.521 13.022 1.00 96.88 243 THR A O 1
ATOM 2010 N N . ALA A 1 244 ? 3.046 -2.318 12.944 1.00 96.44 244 ALA A N 1
ATOM 2011 C CA . ALA A 1 244 ? 3.874 -3.377 12.368 1.00 96.44 244 ALA A CA 1
ATOM 2012 C C . ALA A 1 244 ? 4.704 -4.071 13.458 1.00 96.44 244 ALA A C 1
ATOM 2014 O O . ALA A 1 244 ? 5.364 -3.408 14.257 1.00 96.44 244 ALA A O 1
ATOM 2015 N N . THR A 1 245 ? 4.665 -5.403 13.506 1.00 96.19 245 THR A N 1
ATOM 2016 C CA . THR A 1 245 ? 5.370 -6.191 14.522 1.00 96.19 245 THR A CA 1
ATOM 2017 C C . THR A 1 245 ? 5.829 -7.546 13.987 1.00 96.19 245 THR A C 1
ATOM 2019 O O . THR A 1 245 ? 5.177 -8.154 13.139 1.00 96.19 245 THR A O 1
ATOM 2022 N N . GLU A 1 246 ? 6.943 -8.033 14.530 1.00 97.00 246 GLU A N 1
ATOM 2023 C CA . GLU A 1 246 ? 7.473 -9.381 14.291 1.00 97.00 246 GLU A CA 1
ATOM 2024 C C . GLU A 1 246 ? 6.628 -10.458 14.984 1.00 97.00 246 GLU A C 1
ATOM 2026 O O . GLU A 1 246 ? 6.622 -11.614 14.566 1.00 97.00 246 GLU A O 1
ATOM 2031 N N . ARG A 1 247 ? 5.893 -10.072 16.036 1.00 97.38 247 ARG A N 1
ATOM 2032 C CA . ARG A 1 247 ? 5.060 -10.973 16.837 1.00 97.38 247 ARG A CA 1
ATOM 2033 C C . ARG A 1 247 ? 3.895 -11.517 16.028 1.00 97.38 247 ARG A C 1
ATOM 2035 O O . ARG A 1 247 ? 3.320 -10.819 15.185 1.00 97.38 247 ARG A O 1
ATOM 2042 N N . THR A 1 248 ? 3.512 -12.752 16.321 1.00 96.44 248 THR A N 1
ATOM 2043 C CA . THR A 1 248 ? 2.345 -13.375 15.693 1.00 96.44 248 THR A CA 1
ATOM 2044 C C . THR A 1 248 ? 1.043 -12.748 16.198 1.00 96.44 248 THR A C 1
ATOM 2046 O O . THR A 1 248 ? 0.984 -12.126 17.260 1.00 96.44 248 THR A O 1
ATOM 2049 N N . HIS A 1 249 ? -0.040 -12.917 15.439 1.00 96.06 249 HIS A N 1
ATOM 2050 C CA . HIS A 1 249 ? -1.358 -12.422 15.842 1.00 96.06 249 HIS A CA 1
ATOM 2051 C C . HIS A 1 249 ? -1.869 -13.093 17.132 1.00 96.06 249 HIS A C 1
ATOM 2053 O O . HIS A 1 249 ? -2.583 -12.458 17.901 1.00 96.06 249 HIS A O 1
ATOM 2059 N N . LEU A 1 250 ? -1.437 -14.330 17.405 1.00 96.25 250 LEU A N 1
ATOM 2060 C CA . LEU A 1 250 ? -1.748 -15.076 18.630 1.00 96.25 250 LEU A CA 1
ATOM 2061 C C . LEU A 1 250 ? -1.050 -14.512 19.877 1.00 96.25 250 LEU A C 1
ATOM 2063 O O . LEU A 1 250 ? -1.567 -14.641 20.979 1.00 96.25 250 LEU A O 1
ATOM 2067 N N . GLU A 1 251 ? 0.121 -13.892 19.719 1.00 96.69 251 GLU A N 1
ATOM 2068 C CA . GLU A 1 251 ? 0.834 -13.227 20.820 1.00 96.69 251 GLU A CA 1
ATOM 2069 C C . GLU A 1 251 ? 0.287 -11.825 21.106 1.00 96.69 251 GLU A C 1
ATOM 2071 O O . GLU A 1 251 ? 0.408 -11.320 22.222 1.00 96.69 251 GLU A O 1
ATOM 2076 N N . MET A 1 252 ? -0.266 -11.172 20.083 1.00 95.50 252 MET A N 1
ATOM 2077 C CA . MET A 1 252 ? -0.745 -9.792 20.165 1.00 95.50 252 MET A CA 1
ATOM 2078 C C . MET A 1 252 ? -2.179 -9.683 20.684 1.00 95.50 252 MET A C 1
ATOM 2080 O O . MET A 1 252 ? -2.517 -8.672 21.299 1.00 95.50 252 MET A O 1
ATOM 2084 N N . PHE A 1 253 ? -3.018 -10.692 20.437 1.00 96.44 253 PHE A N 1
ATOM 2085 C CA . PHE A 1 253 ? -4.446 -10.648 20.740 1.00 96.44 253 PHE A CA 1
ATOM 2086 C C . PHE A 1 253 ? -4.919 -11.911 21.466 1.00 96.44 253 PHE A C 1
ATOM 2088 O O . PHE A 1 253 ? -4.387 -12.995 21.223 1.00 96.44 253 PHE A O 1
ATOM 2095 N N . PRO A 1 254 ? -5.948 -11.808 22.325 1.00 96.94 254 PRO A N 1
ATOM 2096 C CA . PRO A 1 254 ? -6.547 -12.971 22.964 1.00 96.94 254 PRO A CA 1
ATOM 2097 C C . PRO A 1 254 ? -7.180 -13.899 21.923 1.00 96.94 254 PRO A C 1
ATOM 2099 O O . PRO A 1 254 ? -7.923 -13.454 21.049 1.00 96.94 254 PRO A O 1
ATOM 2102 N N . GLN A 1 255 ? -6.929 -15.204 22.035 1.00 95.50 255 GLN A N 1
ATOM 2103 C CA . GLN A 1 255 ? -7.392 -16.191 21.056 1.00 95.50 255 GLN A CA 1
ATOM 2104 C C . GLN A 1 255 ? -8.917 -16.195 20.873 1.00 95.50 255 GLN A C 1
ATOM 2106 O O . GLN A 1 255 ? -9.400 -16.404 19.765 1.00 95.50 255 GLN A O 1
ATOM 2111 N N . GLN A 1 256 ? -9.672 -15.956 21.945 1.00 96.50 256 GLN A N 1
ATOM 2112 C CA . GLN A 1 256 ? -11.134 -15.944 21.926 1.00 96.50 256 GLN A CA 1
ATOM 2113 C C . GLN A 1 256 ? -11.739 -14.804 21.094 1.00 96.50 256 GLN A C 1
ATOM 2115 O O . GLN A 1 256 ? -12.877 -14.927 20.648 1.00 96.50 256 GLN A O 1
ATOM 2120 N N . ASP A 1 257 ? -10.980 -13.729 20.866 1.00 94.69 257 ASP A N 1
ATOM 2121 C CA . ASP A 1 257 ? -11.433 -12.550 20.121 1.00 94.69 257 ASP A CA 1
ATOM 2122 C C . ASP A 1 257 ? -10.975 -12.591 18.652 1.00 94.69 257 ASP A C 1
ATOM 2124 O O . ASP A 1 257 ? -11.344 -11.734 17.846 1.00 94.69 257 ASP A O 1
ATOM 2128 N N . LEU A 1 258 ? -10.162 -13.587 18.284 1.00 96.19 258 LEU A N 1
ATOM 2129 C CA . LEU A 1 258 ? -9.598 -13.727 16.948 1.00 96.19 258 LEU A CA 1
ATOM 2130 C C . LEU A 1 258 ? -10.521 -14.521 16.022 1.00 96.19 258 LEU A C 1
ATOM 2132 O O . LEU A 1 258 ? -10.900 -15.660 16.294 1.00 96.19 258 LEU A O 1
ATOM 2136 N N . VAL A 1 259 ? -10.800 -13.939 14.856 1.00 95.75 259 VAL A N 1
ATOM 2137 C CA . VAL A 1 259 ? -11.527 -14.589 13.760 1.00 95.75 259 VAL A CA 1
ATOM 2138 C C . VAL A 1 259 ? -10.641 -14.593 12.520 1.00 95.75 259 VAL A C 1
ATOM 2140 O O . VAL A 1 259 ? -10.355 -13.542 11.950 1.00 95.75 259 VAL A O 1
ATOM 2143 N N . TYR A 1 260 ? -10.214 -15.780 12.084 1.00 96.62 260 TYR A N 1
ATOM 2144 C CA . TYR A 1 260 ? -9.415 -15.931 10.868 1.00 96.62 260 TYR A CA 1
ATOM 2145 C C . TYR A 1 260 ? -10.331 -16.061 9.646 1.00 96.62 260 TYR A C 1
ATOM 2147 O O . TYR A 1 260 ? -11.125 -16.999 9.542 1.00 96.62 260 TYR A O 1
ATOM 2155 N N . LEU A 1 261 ? -10.218 -15.127 8.701 1.00 96.44 261 LEU A N 1
ATOM 2156 C CA . LEU A 1 261 ? -11.018 -15.137 7.479 1.00 96.44 261 LEU A CA 1
ATOM 2157 C C . LEU A 1 261 ? -10.373 -16.049 6.431 1.00 96.44 261 LEU A C 1
ATOM 2159 O O . LEU A 1 261 ? -9.286 -15.773 5.930 1.00 96.44 261 LEU A O 1
ATOM 2163 N N . THR A 1 262 ? -11.064 -17.130 6.081 1.00 96.38 262 THR A N 1
ATOM 2164 C CA . THR A 1 262 ? -10.676 -18.031 4.992 1.00 96.38 262 THR A CA 1
ATOM 2165 C C . THR A 1 262 ? -11.909 -18.509 4.235 1.00 96.38 262 THR A C 1
ATOM 2167 O O . THR A 1 262 ? -12.958 -18.760 4.833 1.00 96.38 262 THR A O 1
ATOM 2170 N N . ALA A 1 263 ? -11.784 -18.637 2.913 1.00 97.25 263 ALA A N 1
ATOM 2171 C CA . ALA A 1 263 ? -12.853 -19.135 2.050 1.00 97.25 263 ALA A CA 1
ATOM 2172 C C . ALA A 1 263 ? -13.203 -20.607 2.333 1.00 97.25 263 ALA A C 1
ATOM 2174 O O . ALA A 1 263 ? -14.329 -21.025 2.079 1.00 97.25 263 ALA A O 1
ATOM 2175 N N . ASP A 1 264 ? -12.267 -21.365 2.907 1.00 96.94 264 ASP A N 1
ATOM 2176 C CA . ASP A 1 264 ? -12.448 -22.783 3.237 1.00 96.94 264 ASP A CA 1
ATOM 2177 C C . ASP A 1 264 ? -13.222 -23.001 4.551 1.00 96.94 264 ASP A C 1
ATOM 2179 O O . ASP A 1 264 ? -13.486 -24.138 4.955 1.00 96.94 264 ASP A O 1
ATOM 2183 N N . SER A 1 265 ? -13.586 -21.921 5.252 1.00 96.62 265 SER A N 1
ATOM 2184 C CA . SER A 1 265 ? -14.338 -22.007 6.501 1.00 96.62 265 SER A CA 1
ATOM 2185 C C . SER A 1 265 ? -15.753 -22.535 6.264 1.00 96.62 265 SER A C 1
ATOM 2187 O O . SER A 1 265 ? -16.471 -22.097 5.368 1.00 96.62 265 SER A O 1
ATOM 2189 N N . LYS A 1 266 ? -16.202 -23.439 7.143 1.00 96.19 266 LYS A N 1
ATOM 2190 C CA . LYS A 1 266 ? -17.598 -23.914 7.173 1.00 96.19 266 LYS A CA 1
ATOM 2191 C C . LYS A 1 266 ? -18.556 -22.887 7.784 1.00 96.19 266 LYS A C 1
ATOM 2193 O O . LYS A 1 266 ? -19.767 -23.015 7.630 1.00 96.19 266 LYS A O 1
ATOM 2198 N N . GLN A 1 267 ? -18.026 -21.916 8.526 1.00 95.88 267 GLN A N 1
ATOM 2199 C CA . GLN A 1 267 ? -18.807 -20.901 9.223 1.00 95.88 267 GLN A CA 1
ATOM 2200 C C . GLN A 1 267 ? -18.881 -19.635 8.371 1.00 95.88 267 GLN A C 1
ATOM 2202 O O . GLN A 1 267 ? -17.856 -19.090 7.965 1.00 95.88 267 GLN A O 1
ATOM 2207 N N . VAL A 1 268 ? -20.100 -19.161 8.115 1.00 94.12 268 VAL A N 1
ATOM 2208 C CA . VAL A 1 268 ? -20.344 -17.939 7.342 1.00 94.12 268 VAL A CA 1
ATOM 2209 C C . VAL A 1 268 ? -20.396 -16.746 8.290 1.00 94.12 268 VAL A C 1
ATOM 2211 O O . VAL A 1 268 ? -21.209 -16.728 9.214 1.00 94.12 268 VAL A O 1
ATOM 2214 N N . LEU A 1 269 ? -19.561 -15.736 8.037 1.00 93.50 269 LEU A N 1
ATOM 2215 C CA . LEU A 1 269 ? -19.597 -14.477 8.777 1.00 93.50 269 LEU A CA 1
ATOM 2216 C C . LEU A 1 269 ? -20.916 -13.745 8.493 1.00 93.50 269 LEU A C 1
ATOM 2218 O O . LEU A 1 269 ? -21.257 -13.489 7.337 1.00 93.50 269 LEU A O 1
ATOM 2222 N N . GLN A 1 270 ? -21.658 -13.405 9.546 1.00 92.56 270 GLN A N 1
ATOM 2223 C CA . GLN A 1 270 ? -22.926 -12.686 9.437 1.00 92.56 270 GLN A CA 1
ATOM 2224 C C . GLN A 1 270 ? -22.755 -11.223 9.840 1.00 92.56 270 GLN A C 1
ATOM 2226 O O . GLN A 1 270 ? -22.119 -10.912 10.843 1.00 92.56 270 GLN A O 1
ATOM 2231 N N . VAL A 1 271 ? -23.359 -10.326 9.062 1.00 83.38 271 VAL A N 1
ATOM 2232 C CA . VAL A 1 271 ? -23.454 -8.906 9.407 1.00 83.38 271 VAL A CA 1
ATOM 2233 C C . VAL A 1 271 ? -24.692 -8.725 10.275 1.00 83.38 271 VAL A C 1
ATOM 2235 O O . VAL A 1 271 ? -25.808 -8.965 9.806 1.00 83.38 271 VAL A O 1
ATOM 2238 N N . GLN A 1 272 ? -24.510 -8.311 11.528 1.00 65.56 272 GLN A N 1
ATOM 2239 C CA . GLN A 1 272 ? -25.626 -7.822 12.335 1.00 65.56 272 GLN A CA 1
ATOM 2240 C C . GLN A 1 272 ? -26.125 -6.514 11.712 1.00 65.56 272 GLN A C 1
ATOM 2242 O O . GLN A 1 272 ? -25.356 -5.569 11.545 1.00 65.56 272 GLN A O 1
ATOM 2247 N N . ARG A 1 273 ? -27.387 -6.523 11.274 1.00 46.50 273 ARG A N 1
ATOM 2248 C CA . ARG A 1 273 ? -28.091 -5.341 10.768 1.00 46.50 273 ARG A CA 1
ATOM 2249 C C . ARG A 1 273 ? -28.614 -4.487 11.907 1.00 46.50 273 ARG A C 1
ATOM 2251 O O . ARG A 1 273 ? -29.041 -5.090 12.915 1.00 46.50 273 ARG A O 1
#

Radius of gyration: 35.16 Å; chains: 1; bounding box: 81×58×102 Å

InterPro domains:
  IPR007356 tRNA (guanine(9)-N1)-methyltransferase, eukaryotic [PF27710] (98-270)
  IPR007356 tRNA (guani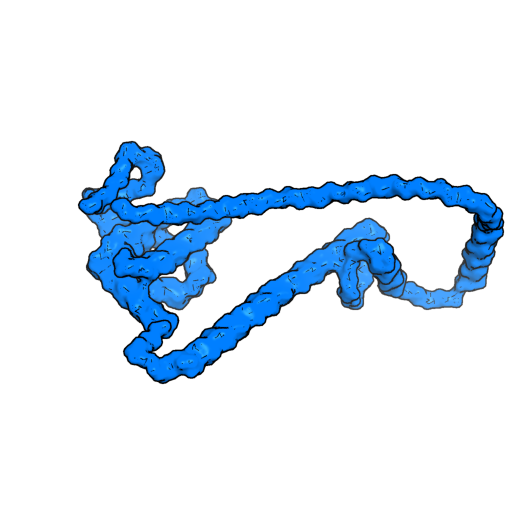ne(9)-N1)-methyltransferase, eukaryotic [PTHR13563] (54-270)
  IPR028564 tRNA methyltransferase TRM10-type domain [PS51675] (161-273)
  IPR038459 tRNA methyltransferase TRM10-type domain superfamily [G3DSA:3.40.1280.30] (154-272)

Foldseek 3Di:
DDDDDDDDDDDDDPDDDDDDDDDDDDPDDDDDDDPDPVVVVVVVVVVVVVVVVVPPDDDDPDLLNVLVVVQVVCVVVVQQAAPDDDSVNSVVLSPDPDPVVSSVSRNVVSVVVVVVVVVVVVVVVVVVVVVVVVVVVVVVVVVCPDDPDDDCDVVNVLVVLVVLLLVQLPVFAEDEDEPPCQVVDDPVVLLVVLVVVVVLLVVQSNDPHHHAYEYELDDPPGPNVVSNCVVCPVVSSVVRSHHYDNHHPVVVDPPVVDDDDDPPDPDDDDDDD

Secondary structure (DSSP, 8-state):
--------------PPP--------------------HHHHHHHHHHHHHHHHTT-------HHHHHHHHHHHHHHTT----SS--HHHHHHHHH--SHHHHHHHHHHHHHHHHHHHHHHHHHHHHHHHHHHHHHHHHHHHHHTTT-SSPP--HHHHHHHHHHHHHHHHHHSPEEEEE-TTGGGS-HHHHHHHHHHHHHHHHHHHHSSS--EEEEES--TTSHHHHHHHHHH-HHHHTT-SSEE-SS-HHHHS-GGG-----TT-SSPP----

Sequence (273 aa):
MMFLRSCSVALRCFRSPRVSIRVFSSSRSAGKESALDLDSWKTVMRSQALREESHSQSPSRSALEDNRELVEMWHQAGKFVPRNITDEQLQDLARLATRSAKKKYLKFLAIKESHKISKKEKQERKKSHTETFKESVKEEDRELKNTFLLRFWSSSADRVQSWRAAQAMRFGQPLVYDMSYEQHMSRREMENTVAQLMESEGWNRRAADPFHLHFCGLQPDGAYLHELRRRYGSHTWDQLLITATERTHLEMFPQQDLVYLTADSKQVLQVQR

pLDDT: mean 79.42, std 20.58, range [30.34, 98.31]

Organism: Sinocyclocheilus grahami (NCBI:txid75366)